Protein AF-A0A9Q1F8Z2-F1 (afdb_monomer_lite)

pLDDT: mean 70.7, std 18.83, range [34.91, 94.88]

Secondary structure (DSSP, 8-state):
---HHHHHHHHHHHHTT-HHHHHHHHHHH-----PPP--GGGTTTTHHHHHHHHHTHHHHHHHHHHHHTTSS-----HHHHHHHHHHT-TTHHHHHHHHHHHHHHHHHHHHHTSSSSSGGGGHHHHHHHHHHHHGGGGGG-TTS-SSHHHHHHHHHHHHHHS-GGGSHHHHHHHHHGGGSHHHHT--TTTS-HHHHHHHHHHTT-HHHHHHHHHHHHHHH--TTGGG---TTHHHHHHHHHHHHHHHHHHHHHHHHHHHHHHHHHHHHHHHHHHHHHHHHHHHHHHTTHHHHHHHHHHHHHHT--THHHHHHHHHHHHHHHHHHHHHHHHHHHHHHHHHHHHHHH-

Structure (mmCIF, N/CA/C/O backbone):
data_AF-A0A9Q1F8Z2-F1
#
_entry.id   AF-A0A9Q1F8Z2-F1
#
loop_
_atom_site.group_PDB
_atom_site.id
_atom_site.type_symbol
_atom_site.label_atom_id
_atom_site.label_alt_id
_atom_site.label_comp_id
_atom_site.label_asym_id
_atom_site.label_entity_id
_atom_site.label_seq_id
_atom_site.pdbx_PDB_ins_code
_atom_site.Cartn_x
_atom_site.Cartn_y
_atom_site.Cartn_z
_atom_site.occupancy
_atom_site.B_iso_or_equiv
_atom_site.auth_seq_id
_atom_site.auth_comp_id
_atom_site.auth_asym_id
_atom_site.auth_atom_id
_atom_site.pdbx_PDB_model_num
ATOM 1 N N . MET A 1 1 ? 4.835 11.109 -25.731 1.00 48.53 1 MET A N 1
ATOM 2 C CA . MET A 1 1 ? 4.927 10.489 -24.383 1.00 48.53 1 MET A CA 1
ATOM 3 C C . MET A 1 1 ? 6.019 9.417 -24.404 1.00 48.53 1 MET A C 1
ATOM 5 O O . MET A 1 1 ? 5.990 8.588 -25.299 1.00 48.53 1 MET A O 1
ATOM 9 N N . TRP A 1 2 ? 7.001 9.442 -23.494 1.00 58.62 2 TRP A N 1
ATOM 10 C CA . TRP A 1 2 ? 8.242 8.636 -23.572 1.00 58.62 2 TRP A CA 1
ATOM 11 C C . TRP A 1 2 ? 8.115 7.114 -23.365 1.00 58.62 2 TRP A C 1
ATOM 13 O O . TRP A 1 2 ? 9.130 6.427 -23.395 1.00 58.62 2 TRP A O 1
ATOM 23 N N . LEU A 1 3 ? 6.908 6.576 -23.149 1.00 72.38 3 LEU A N 1
ATOM 24 C CA . LEU A 1 3 ? 6.629 5.138 -22.950 1.00 72.38 3 LEU A CA 1
ATOM 25 C C . LEU A 1 3 ? 7.504 4.440 -21.880 1.00 72.38 3 LEU A C 1
ATOM 27 O O . LEU A 1 3 ? 7.618 3.212 -21.864 1.00 72.38 3 LEU A O 1
ATOM 31 N N . LEU A 1 4 ? 8.115 5.206 -20.965 1.00 76.19 4 LEU A N 1
ATOM 32 C CA . LEU A 1 4 ? 8.963 4.680 -19.888 1.00 76.19 4 LEU A CA 1
ATOM 33 C C . LEU A 1 4 ? 8.182 3.766 -18.942 1.00 76.19 4 LEU A C 1
ATOM 35 O O . LEU A 1 4 ? 8.732 2.805 -18.413 1.00 76.19 4 LEU A O 1
ATOM 39 N N . ASP A 1 5 ? 6.890 4.032 -18.765 1.00 78.94 5 ASP A N 1
ATOM 40 C CA . ASP A 1 5 ? 5.974 3.195 -18.001 1.00 78.94 5 ASP A CA 1
ATOM 41 C C . ASP A 1 5 ? 5.862 1.787 -18.606 1.00 78.94 5 ASP A C 1
ATOM 43 O O . ASP A 1 5 ? 5.934 0.792 -17.880 1.00 78.94 5 ASP A O 1
ATOM 47 N N . LYS A 1 6 ? 5.750 1.690 -19.938 1.00 85.81 6 LYS A N 1
ATOM 48 C CA . LYS A 1 6 ? 5.715 0.412 -20.657 1.00 85.81 6 LYS A CA 1
ATOM 49 C C . LYS A 1 6 ? 7.048 -0.312 -20.533 1.00 85.81 6 LYS A C 1
ATOM 51 O O . LYS A 1 6 ? 7.055 -1.505 -20.243 1.00 85.81 6 LYS A O 1
ATOM 56 N N . LEU A 1 7 ? 8.164 0.407 -20.674 1.00 88.94 7 LEU A N 1
ATOM 57 C CA . LEU A 1 7 ? 9.502 -0.163 -20.520 1.00 88.94 7 LEU A CA 1
ATOM 58 C C . LEU A 1 7 ? 9.725 -0.734 -19.113 1.00 88.94 7 LEU A C 1
ATOM 60 O O . LEU A 1 7 ? 10.138 -1.883 -18.975 1.00 88.94 7 LEU A O 1
ATOM 64 N N . LEU A 1 8 ? 9.448 0.037 -18.060 1.00 89.00 8 LEU A N 1
ATOM 65 C CA . LEU A 1 8 ? 9.683 -0.394 -16.678 1.00 89.00 8 LEU A CA 1
ATOM 66 C C . LEU A 1 8 ? 8.793 -1.587 -16.299 1.00 89.00 8 LEU A C 1
ATOM 68 O O . LEU A 1 8 ? 9.278 -2.546 -15.695 1.00 89.00 8 LEU A O 1
ATOM 72 N N . LYS A 1 9 ? 7.528 -1.593 -16.742 1.00 90.50 9 LYS A N 1
ATOM 73 C CA . LYS A 1 9 ? 6.640 -2.760 -16.607 1.00 90.50 9 LYS A CA 1
ATOM 74 C C . LYS A 1 9 ? 7.165 -3.972 -17.377 1.00 90.50 9 LYS A C 1
ATOM 76 O O . LYS A 1 9 ? 7.158 -5.077 -16.835 1.00 90.50 9 LYS A O 1
ATOM 81 N N . ALA A 1 10 ? 7.635 -3.786 -18.611 1.00 92.50 10 ALA A N 1
ATOM 82 C CA . ALA A 1 10 ? 8.156 -4.863 -19.448 1.00 92.50 10 ALA A CA 1
ATOM 83 C C . ALA A 1 10 ? 9.404 -5.514 -18.833 1.00 92.50 10 ALA A C 1
ATOM 85 O O . ALA A 1 10 ? 9.472 -6.741 -18.768 1.00 92.50 10 ALA A O 1
ATOM 86 N N . LYS A 1 11 ? 10.335 -4.710 -18.298 1.00 92.25 11 LYS A N 1
ATOM 87 C CA . LYS A 1 11 ? 11.549 -5.190 -17.612 1.00 92.25 11 LYS A CA 1
ATOM 88 C C . LYS A 1 11 ? 11.220 -6.120 -16.445 1.00 92.25 11 LYS A C 1
ATOM 90 O O . LYS A 1 11 ? 11.823 -7.180 -16.329 1.00 92.25 11 LYS A O 1
ATOM 95 N N . HIS A 1 12 ? 10.245 -5.759 -15.613 1.00 94.31 12 HIS A N 1
ATOM 96 C CA . HIS A 1 12 ? 9.777 -6.630 -14.532 1.00 94.31 12 HIS A CA 1
ATOM 97 C C . HIS A 1 12 ? 9.067 -7.879 -15.067 1.00 94.31 12 HIS A C 1
ATOM 99 O O . HIS A 1 12 ? 9.406 -9.001 -14.699 1.00 94.31 12 HIS A O 1
ATOM 105 N N . THR A 1 13 ? 8.108 -7.689 -15.976 1.00 94.06 13 THR A N 1
ATOM 106 C CA . THR A 1 13 ? 7.250 -8.762 -16.508 1.00 94.06 13 THR A CA 1
ATOM 107 C C . THR A 1 13 ? 8.048 -9.845 -17.229 1.00 94.06 13 THR A C 1
ATOM 109 O O . THR A 1 13 ? 7.681 -11.014 -17.172 1.00 94.06 13 THR A O 1
ATOM 112 N N . LEU A 1 14 ? 9.164 -9.491 -17.875 1.00 93.31 14 LEU A N 1
ATOM 113 C CA . LEU A 1 14 ? 10.038 -10.458 -18.536 1.00 93.31 14 LEU A CA 1
ATOM 114 C C . LEU A 1 14 ? 10.539 -11.546 -17.569 1.00 93.31 14 LEU A C 1
ATOM 116 O O . LEU A 1 14 ? 10.567 -12.717 -17.940 1.00 93.31 14 LEU A O 1
ATOM 120 N N . PHE A 1 15 ? 10.858 -11.192 -16.324 1.00 92.94 15 PHE A N 1
ATOM 121 C CA . PHE A 1 15 ? 11.407 -12.124 -15.331 1.00 92.94 15 PHE A CA 1
ATOM 122 C C . PHE A 1 15 ? 10.415 -12.494 -14.221 1.00 92.94 15 PHE A C 1
ATOM 124 O O . PHE A 1 15 ? 10.704 -13.349 -13.385 1.00 92.94 15 PHE A O 1
ATOM 131 N N . HIS A 1 16 ? 9.253 -11.850 -14.153 1.00 91.06 16 HIS A N 1
ATOM 132 C CA . HIS A 1 16 ? 8.258 -12.113 -13.119 1.00 91.06 16 HIS A CA 1
ATOM 133 C C . HIS A 1 16 ? 7.597 -13.483 -13.318 1.00 91.06 16 HIS A C 1
ATOM 135 O O . HIS A 1 16 ? 7.087 -13.767 -14.397 1.00 91.06 16 HIS A O 1
ATOM 141 N N . ASN A 1 17 ? 7.598 -14.318 -12.275 1.00 88.56 17 ASN A N 1
ATOM 142 C CA . ASN A 1 17 ? 7.032 -15.675 -12.277 1.00 88.56 17 ASN A CA 1
ATOM 143 C C . ASN A 1 17 ? 7.551 -16.608 -13.387 1.00 88.56 17 ASN A C 1
ATOM 145 O O . ASN A 1 17 ? 6.859 -17.551 -13.760 1.00 88.56 17 ASN A O 1
ATOM 149 N N . VAL A 1 18 ? 8.768 -16.385 -13.903 1.00 89.94 18 VAL A N 1
ATOM 150 C CA . VAL A 1 18 ? 9.388 -17.279 -14.897 1.00 89.94 18 VAL A CA 1
ATOM 151 C C . VAL A 1 18 ? 10.774 -17.732 -14.427 1.00 89.94 18 VAL A C 1
ATOM 153 O O . VAL A 1 18 ? 11.765 -17.066 -14.736 1.00 89.94 18 VAL A O 1
ATOM 156 N N . PRO A 1 19 ? 10.856 -18.850 -13.673 1.00 90.94 19 PRO A N 1
ATOM 157 C CA . PRO A 1 19 ? 12.106 -19.353 -13.098 1.00 90.94 19 PRO A CA 1
ATOM 158 C C . PRO A 1 19 ? 13.187 -19.644 -14.141 1.00 90.94 19 PRO A C 1
ATOM 160 O O . PRO A 1 19 ? 14.301 -19.159 -13.985 1.00 90.94 19 PRO A O 1
ATOM 163 N N . ALA A 1 20 ? 12.838 -20.312 -15.246 1.00 90.00 20 ALA A N 1
ATOM 164 C CA . ALA A 1 20 ? 13.789 -20.657 -16.309 1.00 90.00 20 ALA A CA 1
ATOM 165 C C . ALA A 1 20 ? 14.522 -19.421 -16.866 1.00 90.00 20 ALA A C 1
ATOM 167 O O . ALA A 1 20 ? 15.744 -19.382 -16.927 1.00 90.00 20 ALA A O 1
ATOM 168 N N . ARG A 1 21 ? 13.793 -18.331 -17.152 1.00 91.62 21 ARG A N 1
ATOM 169 C CA . ARG A 1 21 ? 14.414 -17.085 -17.640 1.00 91.62 21 ARG A CA 1
ATOM 170 C C . ARG A 1 21 ? 15.279 -16.392 -16.591 1.00 91.62 21 ARG A C 1
ATOM 172 O O . ARG A 1 21 ? 16.211 -15.679 -16.952 1.00 91.62 21 ARG A O 1
ATOM 179 N N . ARG A 1 22 ? 14.959 -16.544 -15.302 1.00 92.38 22 ARG A N 1
ATOM 180 C CA . ARG A 1 22 ? 15.793 -16.007 -14.216 1.00 92.38 22 ARG A CA 1
ATOM 181 C C . ARG A 1 22 ? 17.091 -16.788 -14.074 1.00 92.38 22 ARG A C 1
ATOM 183 O O . ARG A 1 22 ? 18.123 -16.173 -13.813 1.00 92.38 22 ARG A O 1
ATOM 190 N N . GLU A 1 23 ? 17.028 -18.102 -14.248 1.00 92.38 23 GLU A N 1
ATOM 191 C CA . GLU A 1 23 ? 18.194 -18.979 -14.268 1.00 92.38 23 GLU A CA 1
ATOM 192 C C . GLU A 1 23 ? 19.102 -18.639 -15.454 1.00 92.38 23 GLU A C 1
ATOM 194 O O . GLU A 1 23 ? 20.259 -18.290 -15.232 1.00 92.38 23 GLU A O 1
ATOM 199 N N . ASP A 1 24 ? 18.552 -18.571 -16.672 1.00 93.19 24 ASP A N 1
ATOM 200 C CA . ASP A 1 24 ? 19.285 -18.167 -17.882 1.00 93.19 24 ASP A CA 1
ATOM 201 C C . ASP A 1 24 ? 19.955 -16.794 -17.718 1.00 93.19 24 ASP A C 1
ATOM 203 O O . ASP A 1 24 ? 21.136 -16.606 -18.019 1.00 93.19 24 ASP A O 1
ATOM 207 N N . TYR A 1 25 ? 19.201 -15.815 -17.208 1.00 93.62 25 TYR A N 1
ATOM 208 C CA . TYR A 1 25 ? 19.715 -14.479 -16.929 1.00 93.62 25 TYR A CA 1
ATOM 209 C C . TYR A 1 25 ? 20.869 -14.513 -15.925 1.00 93.62 25 TYR A C 1
ATOM 211 O O . TYR A 1 25 ? 21.891 -13.864 -16.151 1.00 93.62 25 TYR A O 1
ATOM 219 N N . SER A 1 26 ? 20.738 -15.275 -14.839 1.00 93.69 26 SER A N 1
ATOM 220 C CA . SER A 1 26 ? 21.773 -15.365 -13.803 1.00 93.69 26 SER A CA 1
ATOM 221 C C . SER A 1 26 ? 23.017 -16.091 -14.319 1.00 93.69 26 SER A C 1
ATOM 223 O O . SER A 1 26 ? 24.131 -15.660 -14.031 1.00 93.69 26 SER A O 1
ATOM 225 N N . ALA A 1 27 ? 22.846 -17.134 -15.134 1.00 93.12 27 ALA A N 1
ATOM 226 C CA . ALA A 1 27 ? 23.942 -17.879 -15.745 1.00 93.12 27 ALA A CA 1
ATOM 227 C C . ALA A 1 27 ? 24.760 -17.005 -16.710 1.00 93.12 27 ALA A C 1
ATOM 229 O O . ALA A 1 27 ? 25.991 -17.002 -16.661 1.00 93.12 27 ALA A O 1
ATOM 230 N N . VAL A 1 28 ? 24.087 -16.215 -17.553 1.00 93.31 28 VAL A N 1
ATOM 231 C CA . VAL A 1 28 ? 24.751 -15.341 -18.532 1.00 93.31 28 VAL A CA 1
ATOM 232 C C . VAL A 1 28 ? 25.383 -14.120 -17.870 1.00 93.31 28 VAL A C 1
ATOM 234 O O . VAL A 1 28 ? 26.533 -13.781 -18.149 1.00 93.31 28 VAL A O 1
ATOM 237 N N . THR A 1 29 ? 24.632 -13.433 -17.011 1.00 92.38 29 THR A N 1
ATOM 238 C CA . THR A 1 29 ? 25.025 -12.113 -16.493 1.00 92.38 29 THR A CA 1
ATOM 239 C C . THR A 1 29 ? 25.792 -12.179 -15.179 1.00 92.38 29 THR A C 1
ATOM 241 O O . THR A 1 29 ? 26.342 -11.167 -14.747 1.00 92.38 29 THR A O 1
ATOM 244 N N . LYS A 1 30 ? 25.812 -13.352 -14.527 1.00 92.94 30 LYS A N 1
ATOM 245 C CA . LYS A 1 30 ? 26.345 -13.572 -13.171 1.00 92.94 30 LYS A CA 1
ATOM 246 C C . LYS A 1 30 ? 25.689 -12.687 -12.103 1.00 92.94 30 LYS A C 1
ATOM 248 O O . LYS A 1 30 ? 26.226 -12.529 -11.010 1.00 92.94 30 LYS A O 1
ATOM 253 N N . SER A 1 31 ? 24.532 -12.102 -12.413 1.00 92.88 31 SER A N 1
ATOM 254 C CA . SER A 1 31 ? 23.791 -11.205 -11.534 1.00 92.88 31 SER A CA 1
ATOM 255 C C . SER A 1 31 ? 22.501 -11.865 -11.068 1.00 92.88 31 SER A C 1
ATOM 257 O O . SER A 1 31 ? 21.725 -12.373 -11.871 1.00 92.88 31 SER A O 1
ATOM 259 N N . THR A 1 32 ? 22.236 -11.792 -9.767 1.00 91.62 32 THR A N 1
ATOM 260 C CA . THR A 1 32 ? 20.967 -12.212 -9.148 1.00 91.62 32 THR A CA 1
ATOM 261 C C . THR A 1 32 ? 20.016 -11.033 -8.928 1.00 91.62 32 THR A C 1
ATOM 263 O O . THR A 1 32 ? 18.999 -11.144 -8.241 1.00 91.62 32 THR A O 1
ATOM 266 N N . VAL A 1 33 ? 20.343 -9.872 -9.503 1.00 93.19 33 VAL A N 1
ATOM 267 C CA . VAL A 1 33 ? 19.587 -8.632 -9.345 1.00 93.19 33 VAL A CA 1
ATOM 268 C C . VAL A 1 33 ? 18.615 -8.458 -10.509 1.00 93.19 33 VAL A C 1
ATOM 270 O O . VAL A 1 33 ? 19.022 -8.397 -11.670 1.00 93.19 33 VAL A O 1
ATOM 273 N N . PHE A 1 34 ? 17.328 -8.302 -10.185 1.00 93.56 34 PHE A N 1
ATOM 274 C CA . PHE A 1 34 ? 16.238 -8.202 -11.160 1.00 93.56 34 PHE A CA 1
ATOM 275 C C . PHE A 1 34 ? 15.514 -6.843 -11.110 1.00 93.56 34 PHE A C 1
ATOM 277 O O . PHE A 1 34 ? 15.562 -6.152 -10.087 1.00 93.56 34 PHE A O 1
ATOM 284 N N . PRO A 1 35 ? 14.816 -6.443 -12.193 1.00 94.31 35 PRO A N 1
ATOM 285 C CA . PRO A 1 35 ? 13.974 -5.246 -12.204 1.00 94.31 35 PRO A CA 1
ATOM 286 C C . PRO A 1 35 ? 12.814 -5.325 -11.198 1.00 94.31 35 PRO A C 1
ATOM 288 O O . PRO A 1 35 ? 12.254 -6.398 -10.975 1.00 94.31 35 PRO A O 1
ATOM 291 N N . LEU A 1 36 ? 12.422 -4.180 -10.630 1.00 93.06 36 LEU A N 1
ATOM 292 C CA . LEU A 1 36 ? 11.281 -4.065 -9.710 1.00 93.06 36 LEU A CA 1
ATOM 293 C C . LEU A 1 36 ? 9.976 -3.754 -10.452 1.00 93.06 36 LEU A C 1
ATOM 295 O O . LEU A 1 36 ? 9.993 -3.228 -11.565 1.00 93.06 36 LEU A O 1
ATOM 299 N N . SER A 1 37 ? 8.841 -4.055 -9.816 1.00 90.19 37 SER A N 1
ATOM 300 C CA . SER A 1 37 ? 7.519 -3.742 -10.367 1.00 90.19 37 SER A CA 1
ATOM 301 C C . SER A 1 37 ? 7.290 -2.229 -10.417 1.00 90.19 37 SER A C 1
ATOM 303 O O . SER A 1 37 ? 7.622 -1.523 -9.468 1.00 90.19 37 SER A O 1
ATOM 305 N N . PHE A 1 38 ? 6.682 -1.745 -11.498 1.00 84.25 38 PHE A N 1
ATOM 306 C CA . PHE A 1 38 ? 6.377 -0.331 -11.696 1.00 84.25 38 PHE A CA 1
ATOM 307 C C . PHE A 1 38 ? 4.878 -0.053 -11.543 1.00 84.25 38 PHE A C 1
ATOM 309 O O . PHE A 1 38 ? 4.052 -0.686 -12.208 1.00 84.25 38 PHE A O 1
ATOM 316 N N . CYS A 1 39 ? 4.522 0.950 -10.737 1.00 73.25 39 CYS A N 1
ATOM 317 C CA . CYS A 1 39 ? 3.141 1.403 -10.571 1.00 73.25 39 CYS A CA 1
ATOM 318 C C . CYS A 1 39 ? 2.874 2.702 -11.352 1.00 73.25 39 CYS A C 1
ATOM 320 O O . CYS A 1 39 ? 3.403 3.752 -11.005 1.00 73.25 39 CYS A O 1
ATOM 322 N N . GLY A 1 40 ? 2.023 2.656 -12.385 1.00 63.44 40 GLY A N 1
ATOM 323 C CA . GLY A 1 40 ? 1.767 3.816 -13.258 1.00 63.44 40 GLY A CA 1
ATOM 324 C C . GLY A 1 40 ? 1.070 4.992 -12.572 1.00 63.44 40 GLY A C 1
ATOM 325 O O . GLY A 1 40 ? 1.444 6.137 -12.797 1.00 63.44 40 GLY A O 1
ATOM 326 N N . HIS A 1 41 ? 0.117 4.710 -11.685 1.00 57.69 41 HIS A N 1
ATOM 327 C CA . HIS A 1 41 ? -0.590 5.743 -10.923 1.00 57.69 41 HIS A CA 1
ATOM 328 C C . HIS A 1 41 ? 0.283 6.367 -9.817 1.00 57.69 41 HIS A C 1
ATOM 330 O O . HIS A 1 41 ? -0.052 7.424 -9.303 1.00 57.69 41 HIS A O 1
ATOM 336 N N . ARG A 1 42 ? 1.427 5.745 -9.481 1.00 61.59 42 ARG A N 1
ATOM 337 C CA . ARG A 1 42 ? 2.365 6.168 -8.421 1.00 61.59 42 ARG A CA 1
ATOM 338 C C . ARG A 1 42 ? 3.778 6.318 -8.964 1.00 61.59 42 ARG A C 1
ATOM 340 O O . ARG A 1 42 ? 4.753 5.813 -8.416 1.00 61.59 42 ARG A O 1
ATOM 347 N N . TRP A 1 43 ? 3.884 6.953 -10.125 1.00 61.88 43 TRP A N 1
ATOM 348 C CA . TRP A 1 43 ? 5.146 7.015 -10.848 1.00 61.88 43 TRP A CA 1
ATOM 349 C C . TRP A 1 43 ? 6.210 7.841 -10.106 1.00 61.88 43 TRP A C 1
ATOM 351 O O . TRP A 1 43 ? 7.386 7.530 -10.218 1.00 61.88 43 TRP A O 1
ATOM 361 N N . ILE A 1 44 ? 5.847 8.831 -9.291 1.00 62.50 44 ILE A N 1
ATOM 362 C CA . ILE A 1 44 ? 6.837 9.632 -8.549 1.00 62.50 44 ILE A CA 1
ATOM 363 C C . ILE A 1 44 ? 7.518 8.800 -7.438 1.00 62.50 44 ILE A C 1
ATOM 365 O O . ILE A 1 44 ? 8.721 8.925 -7.223 1.00 62.50 44 ILE A O 1
ATOM 369 N N . GLU A 1 45 ? 6.794 7.870 -6.809 1.00 69.12 45 GLU A N 1
ATOM 370 C CA . GLU A 1 45 ? 7.305 6.977 -5.749 1.00 69.12 45 GLU A CA 1
ATOM 371 C C . GLU A 1 45 ? 8.212 5.858 -6.270 1.00 69.12 45 GLU A C 1
ATOM 373 O O . GLU A 1 45 ? 8.970 5.244 -5.521 1.00 69.12 45 GLU A O 1
ATOM 378 N N . ASN A 1 46 ? 8.180 5.596 -7.574 1.00 76.25 46 ASN A N 1
ATOM 379 C CA . ASN A 1 46 ? 8.959 4.533 -8.198 1.00 76.25 46 ASN A CA 1
ATOM 380 C C . ASN A 1 46 ? 10.459 4.878 -8.325 1.00 76.25 46 ASN A C 1
ATOM 382 O O . ASN A 1 46 ? 11.149 4.249 -9.127 1.00 76.25 46 ASN A O 1
ATOM 386 N N . LEU A 1 47 ? 11.004 5.818 -7.541 1.00 82.75 47 LEU A N 1
ATOM 387 C CA . LEU A 1 47 ? 12.444 6.101 -7.509 1.00 82.75 47 LEU A CA 1
ATOM 388 C C . LEU A 1 47 ? 13.291 4.814 -7.367 1.00 82.75 47 LEU A C 1
ATOM 390 O O . LEU A 1 47 ? 14.150 4.592 -8.227 1.00 82.75 47 LEU A O 1
ATOM 394 N N . PRO A 1 48 ? 13.012 3.899 -6.410 1.00 88.75 48 PRO A N 1
ATOM 395 C CA . PRO A 1 48 ? 13.771 2.651 -6.293 1.00 88.75 48 PRO A CA 1
ATOM 396 C C . PRO A 1 48 ? 13.661 1.759 -7.538 1.00 88.75 48 PRO A C 1
ATOM 398 O O . PRO A 1 48 ? 14.587 1.017 -7.869 1.00 88.75 48 PRO A O 1
ATOM 401 N N . VAL A 1 49 ? 12.533 1.825 -8.256 1.00 89.56 49 VAL A N 1
ATOM 402 C CA . VAL A 1 49 ? 12.298 1.057 -9.487 1.00 89.56 49 VAL A CA 1
ATOM 403 C C . VAL A 1 49 ? 13.203 1.554 -10.608 1.00 89.56 49 VAL A C 1
ATOM 405 O O . VAL A 1 49 ? 13.779 0.739 -11.328 1.00 89.56 49 VAL A O 1
ATOM 408 N N . VAL A 1 50 ? 13.367 2.871 -10.745 1.00 86.69 50 VAL A N 1
ATOM 409 C CA . VAL A 1 50 ? 14.236 3.477 -11.766 1.00 86.69 50 VAL A CA 1
ATOM 410 C C . VAL A 1 50 ? 15.702 3.263 -11.443 1.00 86.69 50 VAL A C 1
ATOM 412 O O . VAL A 1 50 ? 16.464 2.877 -12.327 1.00 86.69 50 VAL A O 1
ATOM 415 N N . GLU A 1 51 ? 16.088 3.445 -10.180 1.00 91.75 51 GLU A N 1
ATOM 416 C CA . GLU A 1 51 ? 17.448 3.169 -9.711 1.00 91.75 51 GLU A CA 1
ATOM 417 C C . GLU A 1 51 ? 17.824 1.713 -9.985 1.00 91.75 51 GLU A C 1
ATOM 419 O O . GLU A 1 51 ? 18.864 1.438 -10.588 1.00 91.75 51 GLU A O 1
ATOM 424 N N . ARG A 1 52 ? 16.925 0.772 -9.659 1.00 94.56 52 ARG A N 1
ATOM 425 C CA . ARG A 1 52 ? 17.111 -0.638 -10.009 1.00 94.56 52 ARG A CA 1
ATOM 426 C C . ARG A 1 52 ? 17.179 -0.842 -11.517 1.00 94.56 52 ARG A C 1
ATOM 428 O O . ARG A 1 52 ? 18.015 -1.605 -11.988 1.00 94.56 52 ARG A O 1
ATOM 435 N N . ALA A 1 53 ? 16.302 -0.198 -12.281 1.00 92.50 53 ALA A N 1
ATOM 436 C CA . ALA A 1 53 ? 16.259 -0.351 -13.729 1.00 92.50 53 ALA A CA 1
ATOM 437 C C . ALA A 1 53 ? 17.552 0.127 -14.406 1.00 92.50 53 ALA A C 1
ATOM 439 O O . ALA A 1 53 ? 17.945 -0.481 -15.404 1.00 92.50 53 ALA A O 1
ATOM 440 N N . LEU A 1 54 ? 18.189 1.175 -13.880 1.00 91.06 54 LEU A N 1
ATOM 441 C CA . LEU A 1 54 ? 19.492 1.668 -14.325 1.00 91.06 54 LEU A CA 1
ATOM 442 C C . LEU A 1 54 ? 20.625 0.731 -13.888 1.00 91.06 54 LEU A C 1
ATOM 444 O O . LEU A 1 54 ? 21.450 0.368 -14.718 1.00 91.06 54 LEU A O 1
ATOM 448 N N . ALA A 1 55 ? 20.618 0.259 -12.638 1.00 93.69 55 ALA A N 1
ATOM 449 C CA . ALA A 1 55 ? 21.618 -0.690 -12.138 1.00 93.69 55 ALA A CA 1
ATOM 450 C C . ALA A 1 55 ? 21.609 -2.028 -12.903 1.00 93.69 55 ALA A C 1
ATOM 452 O O . ALA A 1 55 ? 22.656 -2.596 -13.190 1.00 93.69 55 ALA A O 1
ATOM 453 N N . VAL A 1 56 ? 20.422 -2.516 -13.271 1.00 94.12 56 VAL A N 1
ATOM 454 C CA . VAL A 1 56 ? 20.229 -3.761 -14.036 1.00 94.12 56 VAL A CA 1
ATOM 455 C C . VAL A 1 56 ? 20.476 -3.569 -15.540 1.00 94.12 56 VAL A C 1
ATOM 457 O O . VAL A 1 56 ? 20.549 -4.545 -16.282 1.00 94.12 56 VAL A O 1
ATOM 460 N N . TRP A 1 57 ? 20.609 -2.329 -16.025 1.00 93.44 57 TRP A N 1
ATOM 461 C CA . TRP A 1 57 ? 20.701 -2.038 -17.459 1.00 93.44 57 TRP A CA 1
ATOM 462 C C . TRP A 1 57 ? 21.820 -2.807 -18.189 1.00 93.44 57 TRP A C 1
ATOM 464 O O . TRP A 1 57 ? 21.513 -3.414 -19.216 1.00 93.44 57 TRP A O 1
ATOM 474 N N . PRO A 1 58 ? 23.069 -2.873 -17.681 1.00 93.81 58 PRO A N 1
ATOM 475 C CA . PRO A 1 58 ? 24.154 -3.581 -18.368 1.00 93.81 58 PRO A CA 1
ATOM 476 C C . PRO A 1 58 ? 23.912 -5.093 -18.460 1.00 93.81 58 PRO A C 1
ATOM 478 O O . PRO A 1 58 ? 24.065 -5.688 -19.524 1.00 93.81 58 PRO A O 1
ATOM 481 N N . SER A 1 59 ? 23.461 -5.713 -17.366 1.00 94.88 59 SER A N 1
ATOM 482 C CA . SER A 1 59 ? 23.116 -7.139 -17.337 1.00 94.88 59 SER A CA 1
ATOM 483 C C . SER A 1 59 ? 21.950 -7.453 -18.279 1.00 94.88 59 SER A C 1
ATOM 485 O O . SER A 1 59 ? 21.958 -8.465 -18.977 1.00 94.88 59 SER A O 1
ATOM 487 N N . LEU A 1 60 ? 20.960 -6.559 -18.365 1.00 93.12 60 LEU A N 1
ATOM 488 C CA . LEU A 1 60 ? 19.849 -6.716 -19.297 1.00 93.12 60 LEU A CA 1
ATOM 489 C C . LEU A 1 60 ? 20.308 -6.655 -20.759 1.00 93.12 60 LEU A C 1
ATOM 491 O O . LEU A 1 60 ? 19.859 -7.479 -21.551 1.00 93.12 60 LEU A O 1
ATOM 495 N N . LEU A 1 61 ? 21.207 -5.729 -21.113 1.00 93.19 61 LEU A N 1
ATOM 496 C CA . LEU A 1 61 ? 21.800 -5.668 -22.454 1.00 93.19 61 LEU A CA 1
ATOM 497 C C . LEU A 1 61 ? 22.492 -6.986 -22.812 1.00 93.19 61 LEU A C 1
ATOM 499 O O . LEU A 1 61 ? 22.206 -7.564 -23.857 1.00 93.19 61 LEU A O 1
ATOM 503 N N . GLN A 1 62 ? 23.320 -7.504 -21.902 1.00 93.56 62 GLN A N 1
ATOM 504 C CA . GLN A 1 62 ? 24.027 -8.766 -22.098 1.00 93.56 62 GLN A CA 1
ATOM 505 C C . GLN A 1 62 ? 23.060 -9.939 -22.325 1.00 93.56 62 GLN A C 1
ATOM 507 O O . GLN A 1 62 ? 23.251 -10.730 -23.249 1.00 93.56 62 GLN A O 1
ATOM 512 N N . TYR A 1 63 ? 21.989 -10.032 -21.530 1.00 93.94 63 TYR A N 1
ATOM 513 C CA . TYR A 1 63 ? 20.947 -11.041 -21.729 1.00 93.94 63 TYR A CA 1
ATOM 514 C C . TYR A 1 63 ? 20.286 -10.906 -23.109 1.00 93.94 63 TYR A C 1
ATOM 516 O O . TYR A 1 63 ? 20.180 -11.883 -23.853 1.00 93.94 63 TYR A O 1
ATOM 524 N N . MET A 1 64 ? 19.900 -9.691 -23.503 1.00 92.19 64 MET A N 1
ATOM 525 C CA . MET A 1 64 ? 19.271 -9.456 -24.805 1.00 92.19 64 MET A CA 1
ATOM 526 C C . MET A 1 64 ? 20.194 -9.780 -25.981 1.00 92.19 64 MET A C 1
ATOM 528 O O . MET A 1 64 ? 19.736 -10.344 -26.975 1.00 92.19 64 MET A O 1
ATOM 532 N N . ASP A 1 65 ? 21.492 -9.512 -25.854 1.00 92.94 65 ASP A N 1
ATOM 533 C CA . ASP A 1 65 ? 22.486 -9.889 -26.855 1.00 92.94 65 ASP A CA 1
ATOM 534 C C . ASP A 1 65 ? 22.664 -11.407 -26.959 1.00 92.94 65 ASP A C 1
ATOM 536 O O . ASP A 1 65 ? 22.759 -11.936 -28.069 1.00 92.94 65 ASP A O 1
ATOM 540 N N . THR A 1 66 ? 22.638 -12.147 -25.847 1.00 92.25 66 THR A N 1
ATOM 541 C CA . THR A 1 66 ? 22.687 -13.622 -25.901 1.00 92.25 66 THR A CA 1
ATOM 542 C C . THR A 1 66 ? 21.464 -14.244 -26.570 1.00 92.25 66 THR A C 1
ATOM 544 O O . THR A 1 66 ? 21.604 -15.204 -27.329 1.00 92.25 66 THR A O 1
ATOM 547 N N . VAL A 1 67 ? 20.280 -13.657 -26.379 1.00 91.12 67 VAL A N 1
ATOM 548 C CA . VAL A 1 67 ? 19.062 -14.072 -27.090 1.00 91.12 67 VAL A CA 1
ATOM 549 C C . VAL A 1 67 ? 19.160 -13.716 -28.579 1.00 91.12 67 VAL A C 1
ATOM 551 O O . VAL A 1 67 ? 18.867 -14.543 -29.441 1.00 91.12 67 VAL A O 1
ATOM 554 N N . ARG A 1 68 ? 19.646 -12.512 -28.914 1.00 88.75 68 ARG A N 1
ATOM 555 C CA . ARG A 1 68 ? 19.827 -12.060 -30.307 1.00 88.75 68 ARG A CA 1
ATOM 556 C C . ARG A 1 68 ? 20.855 -12.895 -31.073 1.00 88.75 68 ARG A C 1
ATOM 558 O O . ARG A 1 68 ? 20.651 -13.187 -32.248 1.00 88.75 68 ARG A O 1
ATOM 565 N N . THR A 1 69 ? 21.930 -13.311 -30.407 1.00 91.69 69 THR A N 1
ATOM 566 C CA . THR A 1 69 ? 22.962 -14.207 -30.962 1.00 91.69 69 THR A CA 1
ATOM 567 C C . THR A 1 69 ? 22.558 -15.686 -30.958 1.00 91.69 69 THR A C 1
ATOM 569 O O . THR A 1 69 ? 23.383 -16.537 -31.280 1.00 91.69 69 THR A O 1
ATOM 572 N N . LYS A 1 70 ? 21.292 -16.001 -30.635 1.00 87.69 70 LYS A N 1
ATOM 573 C CA . LYS A 1 70 ? 20.716 -17.357 -30.597 1.00 87.69 70 LYS A CA 1
ATOM 574 C C . LYS A 1 70 ? 21.413 -18.325 -29.628 1.00 87.69 70 LYS A C 1
ATOM 576 O O . LYS A 1 70 ? 21.255 -19.533 -29.761 1.00 87.69 70 LYS A O 1
ATOM 581 N N . LYS A 1 71 ? 22.157 -17.812 -28.638 1.00 86.75 71 LYS A N 1
ATOM 582 C CA . LYS A 1 71 ? 22.731 -18.626 -27.549 1.00 86.75 71 LYS A CA 1
ATOM 583 C C . LYS A 1 71 ? 21.677 -19.034 -26.519 1.00 86.75 71 LYS A C 1
ATOM 585 O O . LYS A 1 71 ? 21.845 -20.045 -25.851 1.00 86.75 71 LYS A O 1
ATOM 590 N N . LEU A 1 72 ? 20.607 -18.247 -26.404 1.00 89.12 72 LEU A N 1
ATOM 591 C CA . LEU A 1 72 ? 19.429 -18.535 -25.591 1.00 89.12 72 LEU A CA 1
ATOM 592 C C . LEU A 1 72 ? 18.161 -18.546 -26.459 1.00 89.12 72 LEU A C 1
ATOM 594 O O . LEU A 1 72 ? 18.118 -17.844 -27.477 1.00 89.12 72 LEU A O 1
ATOM 598 N N . PRO A 1 73 ? 17.119 -19.300 -26.061 1.00 87.06 73 PRO A N 1
ATOM 599 C CA . PRO A 1 73 ? 15.840 -19.297 -26.759 1.00 87.06 73 PRO A CA 1
ATOM 600 C C . PRO A 1 73 ? 15.173 -17.918 -26.679 1.00 87.06 73 PRO A C 1
ATOM 602 O O . PRO A 1 73 ? 15.220 -17.240 -25.650 1.00 87.06 73 PRO A O 1
ATOM 605 N N . ASN A 1 74 ? 14.523 -17.498 -27.768 1.00 88.44 74 ASN A N 1
ATOM 606 C CA . ASN A 1 74 ? 13.765 -16.250 -27.782 1.00 88.44 74 ASN A CA 1
ATOM 607 C C . ASN A 1 74 ? 12.488 -16.402 -26.933 1.00 88.44 74 ASN A C 1
ATOM 609 O O . ASN A 1 74 ? 11.686 -17.290 -27.225 1.00 88.44 74 ASN A O 1
ATOM 613 N N . PRO A 1 75 ? 12.257 -15.536 -25.926 1.00 87.00 75 PRO A N 1
ATOM 614 C CA . PRO A 1 75 ? 11.046 -15.577 -25.114 1.00 87.00 75 PRO A CA 1
ATOM 615 C C . PRO A 1 75 ? 9.737 -15.400 -25.897 1.00 87.00 75 PRO A C 1
ATOM 617 O O . PRO A 1 75 ? 8.698 -15.827 -25.402 1.00 87.00 75 PRO A O 1
ATOM 620 N N . GLY A 1 76 ? 9.758 -14.736 -27.062 1.00 85.94 76 GLY A N 1
ATOM 621 C CA . GLY A 1 76 ? 8.566 -14.498 -27.887 1.00 85.94 76 GLY A CA 1
ATOM 622 C C . GLY A 1 76 ? 7.464 -13.691 -27.187 1.00 85.94 76 GLY A C 1
ATOM 623 O O . GLY A 1 76 ? 6.290 -13.827 -27.520 1.00 85.94 76 GLY A O 1
ATOM 624 N N . THR A 1 77 ? 7.814 -12.893 -26.171 1.00 90.69 77 THR A N 1
ATOM 625 C CA . THR A 1 77 ? 6.852 -12.127 -25.371 1.00 90.69 77 THR A CA 1
ATOM 626 C C . THR A 1 77 ? 6.815 -10.656 -25.774 1.00 90.69 77 THR A C 1
ATOM 628 O O . THR A 1 77 ? 7.850 -10.037 -26.009 1.00 90.69 77 THR A O 1
ATOM 631 N N . ALA A 1 78 ? 5.636 -10.032 -25.677 1.00 91.00 78 ALA A N 1
ATOM 632 C CA . ALA A 1 78 ? 5.480 -8.589 -25.895 1.00 91.00 78 ALA A CA 1
ATOM 633 C C . ALA A 1 78 ? 6.383 -7.730 -24.979 1.00 91.00 78 ALA A C 1
ATOM 635 O O . ALA A 1 78 ? 6.786 -6.621 -25.336 1.00 91.00 78 ALA A O 1
ATOM 636 N N . SER A 1 79 ? 6.729 -8.237 -23.786 1.00 91.75 79 SER A N 1
ATOM 637 C CA . SER A 1 79 ? 7.695 -7.597 -22.887 1.00 91.75 79 SER A CA 1
ATOM 638 C C . SER A 1 79 ? 9.111 -7.587 -23.465 1.00 91.75 79 SER A C 1
ATOM 640 O O . SER A 1 79 ? 9.795 -6.574 -23.348 1.00 91.75 79 SER A O 1
ATOM 642 N N . PHE A 1 80 ? 9.537 -8.670 -24.117 1.00 92.75 80 PHE A N 1
ATOM 643 C CA . PHE A 1 80 ? 10.832 -8.743 -24.785 1.00 92.75 80 PHE A CA 1
ATOM 644 C C . PHE A 1 80 ? 10.893 -7.756 -25.956 1.00 92.75 80 PHE A C 1
ATOM 646 O O . PHE A 1 80 ? 11.830 -6.962 -26.032 1.00 92.75 80 PHE A O 1
ATOM 653 N N . ASP A 1 81 ? 9.847 -7.713 -26.785 1.00 93.12 81 ASP A N 1
ATOM 654 C CA . ASP A 1 81 ? 9.762 -6.793 -27.928 1.00 93.12 81 ASP A CA 1
ATOM 655 C C . ASP A 1 81 ? 9.766 -5.323 -27.491 1.00 93.12 81 ASP A C 1
ATOM 657 O O . ASP A 1 81 ? 10.435 -4.485 -28.096 1.00 93.12 81 ASP A O 1
ATOM 661 N N . THR A 1 82 ? 9.074 -5.008 -26.391 1.00 93.44 82 THR A N 1
ATOM 662 C CA . THR A 1 82 ? 9.051 -3.655 -25.813 1.00 93.44 82 THR A CA 1
ATOM 663 C C . THR A 1 82 ? 10.443 -3.213 -25.366 1.00 93.44 82 THR A C 1
ATOM 665 O O . THR A 1 82 ? 10.837 -2.070 -25.606 1.00 93.44 82 THR A O 1
ATOM 668 N N . ILE A 1 83 ? 11.209 -4.106 -24.730 1.00 93.12 83 ILE A N 1
ATOM 669 C CA . ILE A 1 83 ? 12.579 -3.792 -24.312 1.00 93.12 83 ILE A CA 1
ATOM 670 C C . ILE A 1 83 ? 13.479 -3.677 -25.549 1.00 93.12 83 ILE A C 1
ATOM 672 O O . ILE A 1 83 ? 14.237 -2.718 -25.648 1.00 93.12 83 ILE A O 1
ATOM 676 N N . ALA A 1 84 ? 13.346 -4.577 -26.529 1.00 91.81 84 ALA A N 1
ATOM 677 C CA . ALA A 1 84 ? 14.124 -4.542 -27.769 1.00 91.81 84 ALA A CA 1
ATOM 678 C C . ALA A 1 84 ? 13.897 -3.245 -28.558 1.00 91.81 84 ALA A C 1
ATOM 680 O O . ALA A 1 84 ? 14.844 -2.670 -29.090 1.00 91.81 84 ALA A O 1
ATOM 681 N N . ALA A 1 85 ? 12.655 -2.756 -28.608 1.00 91.25 85 ALA A N 1
ATOM 682 C CA . ALA A 1 85 ? 12.325 -1.468 -29.203 1.00 91.25 85 ALA A CA 1
ATOM 683 C C . ALA A 1 85 ? 12.953 -0.304 -28.423 1.00 91.25 85 ALA A C 1
ATOM 685 O O . ALA A 1 85 ? 13.523 0.598 -29.031 1.00 91.25 85 ALA A O 1
ATOM 686 N N . ALA A 1 86 ? 12.911 -0.344 -27.088 1.00 88.62 86 ALA A N 1
ATOM 687 C CA . ALA A 1 86 ? 13.514 0.687 -26.247 1.00 88.62 86 ALA A CA 1
ATOM 688 C C . ALA A 1 86 ? 15.049 0.727 -26.339 1.00 88.62 86 ALA A C 1
ATOM 690 O O . ALA A 1 86 ? 15.630 1.797 -26.202 1.00 88.62 86 ALA A O 1
ATOM 691 N N . LEU A 1 87 ? 15.712 -0.403 -26.610 1.00 87.94 87 LEU A N 1
ATOM 692 C CA . LEU A 1 87 ? 17.162 -0.443 -26.840 1.00 87.94 87 LEU A CA 1
ATOM 693 C C . LEU A 1 87 ? 17.598 0.263 -28.130 1.00 87.94 87 LEU A C 1
ATOM 695 O O . LEU A 1 87 ? 18.756 0.653 -28.241 1.00 87.94 87 LEU A O 1
ATOM 699 N N . LYS A 1 88 ? 16.690 0.436 -29.098 1.00 87.50 88 LYS A N 1
ATOM 700 C CA . LYS A 1 88 ? 16.967 1.189 -30.332 1.00 87.50 88 LYS A CA 1
ATOM 701 C C . LYS A 1 88 ? 16.959 2.701 -30.112 1.00 87.50 88 LYS A C 1
ATOM 703 O O . LYS A 1 88 ? 17.414 3.434 -30.982 1.00 87.50 88 LYS A O 1
ATOM 708 N N . ASP A 1 89 ? 16.415 3.169 -28.989 1.00 81.31 89 ASP A N 1
ATOM 709 C CA . ASP A 1 89 ? 16.348 4.587 -28.655 1.00 81.31 89 ASP A CA 1
ATOM 710 C C . ASP A 1 89 ? 17.669 5.040 -28.005 1.00 81.31 89 ASP A C 1
ATOM 712 O O . ASP A 1 89 ? 17.943 4.669 -26.858 1.00 81.31 89 ASP A O 1
ATOM 716 N N . PRO A 1 90 ? 18.483 5.871 -28.685 1.00 79.62 90 PRO A N 1
ATOM 717 C CA . PRO A 1 90 ? 19.782 6.304 -28.169 1.00 79.62 90 PRO A CA 1
ATOM 718 C C . PRO A 1 90 ? 19.662 7.152 -26.895 1.00 79.62 90 PRO A C 1
ATOM 720 O O . PRO A 1 90 ? 20.615 7.258 -26.126 1.00 79.62 90 PRO A O 1
ATOM 723 N N . LEU A 1 91 ? 18.488 7.737 -26.636 1.00 78.69 91 LEU A N 1
ATOM 724 C CA . LEU A 1 91 ? 18.246 8.607 -25.489 1.00 78.69 91 LEU A CA 1
ATOM 725 C C . LEU A 1 91 ? 17.603 7.873 -24.309 1.00 78.69 91 LEU A C 1
ATOM 727 O O . LEU A 1 91 ? 17.297 8.509 -23.300 1.00 78.69 91 LEU A O 1
ATOM 731 N N . ILE A 1 92 ? 17.385 6.556 -24.381 1.00 79.81 92 ILE A N 1
ATOM 732 C CA . ILE A 1 92 ? 16.611 5.848 -23.353 1.00 79.81 92 ILE A CA 1
ATOM 733 C C . ILE A 1 92 ? 17.234 5.938 -21.955 1.00 79.81 92 ILE A C 1
ATOM 735 O O . ILE A 1 92 ? 16.527 6.122 -20.962 1.00 79.81 92 ILE A O 1
ATOM 739 N N . LEU A 1 93 ? 18.565 5.886 -21.873 1.00 78.88 93 LEU A N 1
ATOM 740 C CA . LEU A 1 93 ? 19.293 6.060 -20.619 1.00 78.88 93 LEU A CA 1
ATOM 741 C C . LEU A 1 93 ? 19.157 7.486 -20.087 1.00 78.88 93 LEU A C 1
ATOM 743 O O . LEU A 1 93 ? 18.885 7.657 -18.902 1.00 78.88 93 LEU A O 1
ATOM 747 N N . ALA A 1 94 ? 19.260 8.496 -20.954 1.00 74.06 94 ALA A N 1
ATOM 748 C CA . ALA A 1 94 ? 19.053 9.890 -20.572 1.00 74.06 94 ALA A CA 1
ATOM 749 C C . ALA A 1 94 ? 17.624 10.124 -20.052 1.00 74.06 94 ALA A C 1
ATOM 751 O O . ALA A 1 94 ? 17.438 10.775 -19.027 1.00 74.06 94 ALA A O 1
ATOM 752 N N . LYS A 1 95 ? 16.615 9.513 -20.685 1.00 76.12 95 LYS A N 1
ATOM 753 C CA . LYS A 1 95 ? 15.210 9.569 -20.250 1.00 76.12 95 LYS A CA 1
ATOM 754 C C . LYS A 1 95 ? 15.003 8.932 -18.872 1.00 76.12 95 LYS A C 1
ATOM 756 O O . LYS A 1 95 ? 14.298 9.497 -18.037 1.00 76.12 95 LYS A O 1
ATOM 761 N N . LEU A 1 96 ? 15.633 7.783 -18.607 1.00 75.00 96 LEU A N 1
ATOM 762 C CA . LEU A 1 96 ? 15.598 7.129 -17.292 1.00 75.00 96 LEU A CA 1
ATOM 763 C C . LEU A 1 96 ? 16.342 7.938 -16.222 1.00 75.00 96 LEU A C 1
ATOM 765 O O . LEU A 1 96 ? 15.848 8.057 -15.106 1.00 75.00 96 LEU A O 1
ATOM 769 N N . GLN A 1 97 ? 17.495 8.519 -16.556 1.00 73.56 97 GLN A N 1
ATOM 770 C CA . GLN A 1 97 ? 18.269 9.383 -15.660 1.00 73.56 97 GLN A CA 1
ATOM 771 C C . GLN A 1 97 ? 17.506 10.664 -15.316 1.00 73.56 97 GLN A C 1
ATOM 773 O O . GLN A 1 97 ? 17.454 11.056 -14.154 1.00 73.56 97 GLN A O 1
ATOM 778 N N . PHE A 1 98 ? 16.840 11.270 -16.297 1.00 71.00 98 PHE A N 1
ATOM 779 C CA . PHE A 1 98 ? 15.969 12.419 -16.080 1.00 71.00 98 PHE A CA 1
ATOM 780 C C . PHE A 1 98 ? 14.790 12.069 -15.172 1.00 71.00 98 PHE A C 1
ATOM 782 O O . PHE A 1 98 ? 14.505 12.780 -14.210 1.00 71.00 98 PHE A O 1
ATOM 789 N N . TYR A 1 99 ? 14.128 10.941 -15.434 1.00 71.06 99 TYR A N 1
ATOM 790 C CA . TYR A 1 99 ? 13.049 10.466 -14.579 1.00 71.06 99 TYR A CA 1
ATOM 791 C C . TYR A 1 99 ? 13.533 10.193 -13.145 1.00 71.06 99 TYR A C 1
ATOM 793 O O . TYR A 1 99 ? 12.878 10.597 -12.187 1.00 71.06 99 TYR A O 1
ATOM 801 N N . MET A 1 100 ? 14.708 9.584 -12.986 1.00 75.81 100 MET A N 1
ATOM 802 C CA . MET A 1 100 ? 15.331 9.387 -11.680 1.00 75.81 100 MET A CA 1
ATOM 803 C C . MET A 1 100 ? 15.642 10.717 -10.990 1.00 75.81 100 MET A C 1
ATOM 805 O O . MET A 1 100 ? 15.367 10.849 -9.804 1.00 75.81 100 MET A O 1
ATOM 809 N N . ALA A 1 101 ? 16.187 11.704 -11.707 1.00 68.19 101 ALA A N 1
ATOM 810 C CA . ALA A 1 101 ? 16.479 13.027 -11.162 1.00 68.19 101 ALA A CA 1
ATOM 811 C C . ALA A 1 101 ? 15.203 13.705 -10.652 1.00 68.19 101 ALA A C 1
ATOM 813 O O . ALA A 1 101 ? 15.175 14.145 -9.507 1.00 68.19 101 ALA A O 1
ATOM 814 N N . LEU A 1 102 ? 14.126 13.680 -11.447 1.00 65.56 102 LEU A N 1
ATOM 815 C CA . LEU A 1 102 ? 12.814 14.154 -11.013 1.00 65.56 102 LEU A CA 1
ATOM 816 C C . LEU A 1 102 ? 12.346 13.407 -9.763 1.00 65.56 102 LEU A C 1
ATOM 818 O O . LEU A 1 102 ? 12.095 14.032 -8.742 1.00 65.56 102 LEU A O 1
ATOM 822 N N . ALA A 1 103 ? 12.285 12.077 -9.788 1.00 69.25 103 ALA A N 1
ATOM 823 C CA . ALA A 1 103 ? 11.816 11.308 -8.638 1.00 69.25 103 ALA A CA 1
ATOM 824 C C . ALA A 1 103 ? 12.671 11.567 -7.376 1.00 69.25 103 ALA A C 1
ATOM 826 O O . ALA A 1 103 ? 12.127 11.689 -6.281 1.00 69.25 103 ALA A O 1
ATOM 827 N N . ARG A 1 104 ? 13.992 11.756 -7.519 1.00 75.12 104 ARG A N 1
ATOM 828 C CA . ARG A 1 104 ? 14.904 12.142 -6.425 1.00 75.12 104 ARG A CA 1
ATOM 829 C C . ARG A 1 104 ? 14.615 13.521 -5.863 1.00 75.12 104 ARG A C 1
ATOM 831 O O . ARG A 1 104 ? 14.674 13.666 -4.648 1.00 75.12 104 ARG A O 1
ATOM 838 N N . THR A 1 105 ? 14.303 14.506 -6.701 1.00 68.12 105 THR A N 1
ATOM 839 C CA . THR A 1 105 ? 13.952 15.854 -6.237 1.00 68.12 105 THR A CA 1
ATOM 840 C C . THR A 1 105 ? 12.723 15.815 -5.338 1.00 68.12 105 THR A C 1
ATOM 842 O O . THR A 1 105 ? 12.713 16.456 -4.295 1.00 68.12 105 THR A O 1
ATOM 845 N N . PHE A 1 106 ? 11.710 15.027 -5.698 1.00 68.88 106 PHE A N 1
ATOM 846 C CA . PHE A 1 106 ? 10.479 14.926 -4.914 1.00 68.88 106 PHE A CA 1
ATOM 847 C C . PHE A 1 106 ? 10.626 14.005 -3.692 1.00 68.88 106 PHE A C 1
ATOM 849 O O . PHE A 1 106 ? 9.932 14.201 -2.702 1.00 68.88 106 PHE A O 1
ATOM 856 N N . ASN A 1 107 ? 11.552 13.042 -3.704 1.00 72.19 107 ASN A N 1
ATOM 857 C CA . ASN A 1 107 ? 11.674 12.009 -2.670 1.00 72.19 107 ASN A CA 1
ATOM 858 C C . ASN A 1 107 ? 11.773 12.523 -1.213 1.00 72.19 107 ASN A C 1
ATOM 860 O O . ASN A 1 107 ? 11.086 11.956 -0.370 1.00 72.19 107 ASN A O 1
ATOM 864 N N . PRO A 1 108 ? 12.553 13.569 -0.861 1.00 77.31 108 PRO A N 1
ATOM 865 C CA . PRO A 1 108 ? 12.580 14.090 0.511 1.00 77.31 108 PRO A CA 1
ATOM 866 C C . PRO A 1 108 ? 11.233 14.661 0.959 1.00 77.31 108 PRO A C 1
ATOM 868 O O . PRO A 1 108 ? 10.813 14.421 2.088 1.00 77.31 108 PRO A O 1
ATOM 871 N N . PHE A 1 109 ? 10.544 15.374 0.061 1.00 70.75 109 PHE A N 1
ATOM 872 C CA . PHE A 1 109 ? 9.204 15.897 0.317 1.00 70.75 109 PHE A CA 1
ATOM 873 C C . PHE A 1 109 ? 8.219 14.741 0.509 1.00 70.75 109 PHE A C 1
ATOM 875 O O . PHE A 1 109 ? 7.540 14.678 1.526 1.00 70.75 109 PHE A O 1
ATOM 882 N N . LEU A 1 110 ? 8.213 13.768 -0.405 1.00 69.44 110 LEU A N 1
ATOM 883 C CA . LEU A 1 110 ? 7.364 12.580 -0.297 1.00 69.44 110 LEU A CA 1
ATOM 884 C C . LEU A 1 110 ? 7.597 11.850 1.025 1.00 69.44 110 LEU A C 1
ATOM 886 O O . LEU A 1 110 ? 6.650 11.636 1.762 1.00 69.44 110 LEU A O 1
ATOM 890 N N . LYS A 1 111 ? 8.852 11.556 1.382 1.00 71.69 111 LYS A N 1
ATOM 891 C CA . LYS A 1 111 ? 9.191 10.876 2.639 1.00 71.69 111 LYS A CA 1
ATOM 892 C C . LYS A 1 111 ? 8.726 11.635 3.876 1.00 71.69 111 LYS A C 1
ATOM 894 O O . LYS A 1 111 ? 8.259 10.996 4.807 1.00 71.69 111 LYS A O 1
ATOM 899 N N . LYS A 1 112 ? 8.845 12.969 3.890 1.00 70.06 112 LYS A N 1
ATOM 900 C CA . LYS A 1 112 ? 8.376 13.805 5.007 1.00 70.06 112 LYS A CA 1
ATOM 901 C C . LYS A 1 112 ? 6.867 13.689 5.201 1.00 70.06 112 LYS A C 1
ATOM 903 O O . LYS A 1 112 ? 6.413 13.651 6.333 1.00 70.06 112 LYS A O 1
ATOM 908 N N . TYR A 1 113 ? 6.124 13.615 4.101 1.00 64.69 113 TYR A N 1
ATOM 909 C CA . TYR A 1 113 ? 4.662 13.546 4.078 1.00 64.69 113 TYR A CA 1
ATOM 910 C C . TYR A 1 113 ? 4.110 12.120 3.959 1.00 64.69 113 TYR A C 1
ATOM 912 O O . TYR A 1 113 ? 2.914 11.949 3.780 1.00 64.69 113 TYR A O 1
ATOM 920 N N . GLN A 1 114 ? 4.964 11.099 4.051 1.00 64.69 114 GLN A N 1
ATOM 921 C CA . GLN A 1 114 ? 4.613 9.674 4.050 1.00 64.69 114 GLN A CA 1
ATOM 922 C C . GLN A 1 114 ? 4.872 9.053 5.433 1.00 64.69 114 GLN A C 1
ATOM 924 O O . GLN A 1 114 ? 5.329 7.914 5.533 1.00 64.69 114 GLN A O 1
ATOM 929 N N . THR A 1 115 ? 4.627 9.810 6.502 1.00 57.38 115 THR A N 1
ATOM 930 C CA . THR A 1 115 ? 4.767 9.361 7.894 1.00 57.38 115 THR A CA 1
ATOM 931 C C . THR A 1 115 ? 3.431 9.471 8.621 1.00 57.38 115 THR A C 1
ATOM 933 O O . THR A 1 115 ? 2.560 10.238 8.217 1.00 57.38 115 THR A O 1
ATOM 936 N N . ASP A 1 116 ? 3.283 8.726 9.717 1.00 50.81 116 ASP A N 1
ATOM 937 C CA . ASP A 1 116 ? 2.109 8.815 10.600 1.00 50.81 116 ASP A CA 1
ATOM 938 C C . ASP A 1 116 ? 2.154 10.058 11.515 1.00 50.81 116 ASP A C 1
ATOM 940 O O . ASP A 1 116 ? 1.290 10.257 12.370 1.00 50.81 116 ASP A O 1
ATOM 944 N N . GLU A 1 117 ? 3.179 10.902 11.365 1.00 50.44 117 GLU A N 1
ATOM 945 C CA . GLU A 1 117 ? 3.309 12.139 12.123 1.00 50.44 117 GLU A CA 1
ATOM 946 C C . GLU A 1 117 ? 2.315 13.197 11.605 1.00 50.44 117 GLU A C 1
ATOM 948 O O . GLU A 1 117 ? 2.022 13.246 10.410 1.00 50.44 117 GLU A O 1
ATOM 953 N N . PRO A 1 118 ? 1.812 14.099 12.469 1.00 54.91 118 PRO A N 1
ATOM 954 C CA . PRO A 1 118 ? 0.839 15.139 12.113 1.00 54.91 118 PRO A CA 1
ATOM 955 C C . PRO A 1 118 ? 1.451 16.287 11.279 1.00 54.91 118 PRO A C 1
ATOM 957 O O . PRO A 1 118 ? 1.265 17.471 11.562 1.00 54.91 118 PRO A O 1
ATOM 960 N N . VAL A 1 119 ? 2.191 15.955 10.222 1.00 53.03 119 VAL A N 1
ATOM 961 C CA . VAL A 1 119 ? 2.952 16.895 9.389 1.00 53.03 119 VAL A CA 1
ATOM 962 C C . VAL A 1 119 ? 2.081 17.698 8.424 1.00 53.03 119 VAL A C 1
ATOM 964 O O . VAL A 1 119 ? 2.550 18.675 7.846 1.00 53.03 119 VAL A O 1
ATOM 967 N N . MET A 1 120 ? 0.800 17.340 8.281 1.00 54.72 120 MET A N 1
ATOM 968 C CA . MET A 1 120 ? -0.170 17.990 7.388 1.00 54.72 120 MET A CA 1
ATOM 969 C C . MET A 1 120 ? -0.259 19.511 7.597 1.00 54.72 120 MET A C 1
ATOM 971 O O . MET A 1 120 ? -0.409 20.259 6.633 1.00 54.72 120 MET A O 1
ATOM 975 N N . LEU A 1 121 ? -0.102 19.981 8.841 1.00 50.41 121 LEU A N 1
ATOM 976 C CA . LEU A 1 121 ? -0.097 21.409 9.184 1.00 50.41 121 LEU A CA 1
ATOM 977 C C . LEU A 1 121 ? 1.029 22.192 8.486 1.00 50.41 121 LEU A C 1
ATOM 979 O O . LEU A 1 121 ? 0.892 23.389 8.239 1.00 50.41 121 LEU A O 1
ATOM 983 N N . PHE A 1 122 ? 2.129 21.521 8.140 1.00 58.16 122 PHE A N 1
ATOM 984 C CA . PHE A 1 122 ? 3.286 22.119 7.475 1.00 58.16 122 PHE A CA 1
ATOM 985 C C . PHE A 1 122 ? 3.226 21.998 5.946 1.00 58.16 122 PHE A C 1
ATOM 987 O O . PHE A 1 122 ? 4.018 22.650 5.264 1.00 58.16 122 PHE A O 1
ATOM 994 N N . LEU A 1 123 ? 2.260 21.243 5.398 1.00 54.88 123 LEU A N 1
ATOM 995 C CA . LEU A 1 123 ? 2.178 20.900 3.972 1.00 54.88 123 LEU A CA 1
ATOM 996 C C . LEU A 1 123 ? 2.214 22.127 3.071 1.00 54.88 123 LEU A C 1
ATOM 998 O O . LEU A 1 123 ? 2.968 22.166 2.104 1.00 54.88 123 LEU A O 1
ATOM 1002 N N . CYS A 1 124 ? 1.421 23.145 3.394 1.00 48.69 124 CYS A N 1
ATOM 1003 C CA . CYS A 1 124 ? 1.324 24.350 2.576 1.00 48.69 124 CYS A CA 1
ATOM 1004 C C . CYS A 1 124 ? 2.632 25.152 2.564 1.00 48.69 124 CYS A C 1
ATOM 1006 O O . CYS A 1 124 ? 3.046 25.638 1.510 1.00 48.69 124 CYS A O 1
ATOM 1008 N N . LYS A 1 125 ? 3.286 25.272 3.726 1.00 54.56 125 LYS A N 1
ATOM 1009 C CA . LYS A 1 125 ? 4.556 25.990 3.876 1.00 54.56 125 LYS A CA 1
ATOM 1010 C C . LYS A 1 125 ? 5.674 25.253 3.144 1.00 54.56 125 LYS A C 1
ATOM 1012 O O . LYS A 1 125 ? 6.333 25.833 2.285 1.00 54.56 125 LYS A O 1
ATOM 1017 N N . ASP A 1 126 ? 5.825 23.965 3.423 1.00 59.72 126 ASP A N 1
ATOM 1018 C CA . ASP A 1 126 ? 6.869 23.144 2.819 1.00 59.72 126 ASP A CA 1
ATOM 1019 C C . ASP A 1 126 ? 6.675 22.995 1.315 1.00 59.72 126 ASP A C 1
ATOM 1021 O O . ASP A 1 126 ? 7.651 22.962 0.575 1.00 59.72 126 ASP A O 1
ATOM 1025 N N . LEU A 1 127 ? 5.428 22.928 0.837 1.00 54.75 127 LEU A N 1
ATOM 1026 C CA . LEU A 1 127 ? 5.148 22.908 -0.591 1.00 54.75 127 LEU A CA 1
ATOM 1027 C C . LEU A 1 127 ? 5.551 24.228 -1.248 1.00 54.75 127 LEU A C 1
ATOM 1029 O O . LEU A 1 127 ? 6.133 24.212 -2.329 1.00 54.75 127 LEU A O 1
ATOM 1033 N N . ALA A 1 128 ? 5.255 25.370 -0.624 1.00 52.88 128 ALA A N 1
ATOM 1034 C CA . ALA A 1 128 ? 5.669 26.666 -1.147 1.00 52.88 128 ALA A CA 1
ATOM 1035 C C . ALA A 1 128 ? 7.202 26.768 -1.208 1.00 52.88 128 ALA A C 1
ATOM 1037 O O . ALA A 1 128 ? 7.746 27.149 -2.243 1.00 52.88 128 ALA A O 1
ATOM 1038 N N . GLU A 1 129 ? 7.900 26.356 -0.149 1.00 60.12 129 GLU A N 1
ATOM 1039 C CA . GLU A 1 129 ? 9.367 26.304 -0.092 1.00 60.12 129 GLU A CA 1
ATOM 1040 C C . GLU A 1 129 ? 9.957 25.320 -1.116 1.00 60.12 129 GLU A C 1
ATOM 1042 O O . GLU A 1 129 ? 10.916 25.645 -1.818 1.00 60.12 129 GLU A O 1
ATOM 1047 N N . PHE A 1 130 ? 9.341 24.150 -1.283 1.00 62.75 130 PHE A N 1
ATOM 1048 C CA . PHE A 1 130 ? 9.717 23.149 -2.279 1.00 62.75 130 PHE A CA 1
ATOM 1049 C C . PHE A 1 130 ? 9.507 23.652 -3.716 1.00 62.75 130 PHE A C 1
ATOM 1051 O O . PHE A 1 130 ? 10.361 23.480 -4.586 1.00 62.75 130 PHE A O 1
ATOM 1058 N N . ILE A 1 131 ? 8.399 24.342 -3.988 1.00 54.16 131 ILE A N 1
ATOM 1059 C CA . ILE A 1 131 ? 8.145 24.970 -5.291 1.00 54.16 131 ILE A CA 1
ATOM 1060 C C . ILE A 1 131 ? 9.152 26.100 -5.543 1.00 54.16 131 ILE A C 1
ATOM 1062 O O . ILE A 1 131 ? 9.651 26.249 -6.655 1.00 54.16 131 ILE A O 1
ATOM 1066 N N . MET A 1 132 ? 9.488 26.897 -4.528 1.00 53.16 132 MET A N 1
ATOM 1067 C CA . MET A 1 132 ? 10.485 27.962 -4.658 1.00 53.16 132 MET A CA 1
ATOM 1068 C C . MET A 1 132 ? 11.896 27.416 -4.899 1.00 53.16 132 MET A C 1
ATOM 1070 O O . MET A 1 132 ? 12.617 27.974 -5.724 1.00 53.16 132 MET A O 1
ATOM 1074 N N . SER A 1 133 ? 12.276 26.306 -4.265 1.00 59.31 133 SER A N 1
ATOM 1075 C CA . SER A 1 133 ? 13.581 25.670 -4.485 1.00 59.31 133 SER A CA 1
ATOM 1076 C C . SER A 1 133 ? 13.676 24.972 -5.848 1.00 59.31 133 SER A C 1
ATOM 1078 O O . SER A 1 133 ? 14.721 25.012 -6.499 1.00 59.31 133 SER A O 1
ATOM 1080 N N . THR A 1 134 ? 12.571 24.414 -6.350 1.00 51.25 134 THR A N 1
ATOM 1081 C CA . THR A 1 134 ? 12.515 23.774 -7.677 1.00 51.25 134 THR A CA 1
ATOM 1082 C C . THR A 1 134 ? 12.492 24.768 -8.845 1.00 51.25 134 THR A C 1
ATOM 1084 O O . THR A 1 134 ? 12.917 24.404 -9.943 1.00 51.25 134 THR A O 1
ATOM 1087 N N . LYS A 1 135 ? 12.122 26.043 -8.630 1.00 47.00 135 LYS A N 1
ATOM 1088 C CA . LYS A 1 135 ? 12.278 27.126 -9.632 1.00 47.00 135 LYS A CA 1
ATOM 1089 C C . LYS A 1 135 ? 13.737 27.352 -10.065 1.00 47.00 135 LYS A C 1
ATOM 1091 O O . LYS A 1 135 ? 13.977 27.827 -11.170 1.00 47.00 135 LYS A O 1
ATOM 1096 N N . GLY A 1 136 ? 14.724 26.960 -9.255 1.00 41.78 136 GLY A N 1
ATOM 1097 C CA . GLY A 1 136 ? 16.141 26.986 -9.647 1.00 41.78 136 GLY A CA 1
ATOM 1098 C C . GLY A 1 136 ? 16.520 25.949 -10.718 1.00 41.78 136 GLY A C 1
ATOM 1099 O O . GLY A 1 136 ? 17.522 26.111 -11.410 1.00 41.78 136 GLY A O 1
ATOM 1100 N N . VAL A 1 137 ? 15.702 24.907 -10.906 1.00 41.03 137 VAL A N 1
ATOM 1101 C CA . VAL A 1 137 ? 15.955 23.788 -11.836 1.00 41.03 137 VAL A CA 1
ATOM 1102 C C . VAL A 1 137 ? 15.512 24.126 -13.275 1.00 41.03 137 VAL A C 1
ATOM 1104 O O . VAL A 1 137 ? 15.821 23.399 -14.219 1.00 41.03 137 VAL A O 1
ATOM 1107 N N . GLU A 1 138 ? 14.842 25.268 -13.493 1.00 41.03 138 GLU A N 1
ATOM 1108 C CA . GLU A 1 138 ? 14.329 25.687 -14.808 1.00 41.03 138 GLU A CA 1
ATOM 1109 C C . GLU A 1 138 ? 15.412 25.963 -15.867 1.00 41.03 138 GLU A C 1
ATOM 1111 O O . GLU A 1 138 ? 15.106 25.926 -17.059 1.00 41.03 138 GLU A O 1
ATOM 1116 N N . ARG A 1 139 ? 16.669 26.213 -15.475 1.00 39.94 139 ARG A N 1
ATOM 1117 C CA . ARG A 1 139 ? 17.715 26.698 -16.398 1.00 39.94 139 ARG A CA 1
ATOM 1118 C C . ARG A 1 139 ? 18.463 25.637 -17.206 1.00 39.94 139 ARG A C 1
ATOM 1120 O O . ARG A 1 139 ? 19.194 26.022 -18.110 1.00 39.94 139 ARG A O 1
ATOM 1127 N N . MET A 1 140 ? 18.292 24.339 -16.939 1.00 38.50 140 MET A N 1
ATOM 1128 C CA . MET A 1 140 ? 19.147 23.300 -17.549 1.00 38.50 140 MET A CA 1
ATOM 1129 C C . MET A 1 140 ? 18.424 22.311 -18.484 1.00 38.50 140 MET A C 1
ATOM 1131 O O . MET A 1 140 ? 19.016 21.326 -18.908 1.00 38.50 140 MET A O 1
ATOM 1135 N N . ALA A 1 141 ? 17.161 22.556 -18.842 1.00 39.91 141 ALA A N 1
ATOM 1136 C CA . ALA A 1 141 ? 16.383 21.640 -19.689 1.00 39.91 141 ALA A CA 1
ATOM 1137 C C . ALA A 1 141 ? 15.573 22.382 -20.765 1.00 39.91 141 ALA A C 1
ATOM 1139 O O . ALA A 1 141 ? 14.362 22.189 -20.879 1.00 39.91 141 ALA A O 1
ATOM 1140 N N . LEU A 1 142 ? 16.229 23.272 -21.516 1.00 34.91 142 LEU A N 1
ATOM 1141 C CA . LEU A 1 142 ? 15.572 24.147 -22.494 1.00 34.91 142 LEU A CA 1
ATOM 1142 C C . LEU A 1 142 ? 15.046 23.436 -23.755 1.00 34.91 142 LEU A C 1
ATOM 1144 O O . LEU A 1 142 ? 14.129 23.969 -24.363 1.00 34.91 142 LEU A O 1
ATOM 1148 N N . ASP A 1 143 ? 15.463 22.201 -24.058 1.00 36.31 143 ASP A N 1
ATOM 1149 C CA . ASP A 1 143 ? 15.037 21.528 -25.304 1.00 36.31 143 ASP A CA 1
ATOM 1150 C C . ASP A 1 143 ? 14.046 20.365 -25.127 1.00 36.31 143 ASP A C 1
ATOM 1152 O O . ASP A 1 143 ? 13.622 19.746 -26.100 1.00 36.31 143 ASP A O 1
ATOM 1156 N N . PHE A 1 144 ? 13.603 20.064 -23.902 1.00 43.47 144 PHE A N 1
ATOM 1157 C CA . PHE A 1 144 ? 12.624 18.990 -23.658 1.00 43.47 144 PHE A CA 1
ATOM 1158 C C . PHE A 1 144 ? 11.346 19.481 -22.938 1.00 43.47 144 PHE A C 1
ATOM 1160 O O . PHE A 1 144 ? 10.578 18.728 -22.338 1.00 43.47 144 PHE A O 1
ATOM 1167 N N . ARG A 1 145 ? 11.122 20.798 -22.975 1.00 38.12 145 ARG A N 1
ATOM 1168 C CA . ARG A 1 145 ? 10.330 21.541 -21.985 1.00 38.12 145 ARG A CA 1
ATOM 1169 C C . ARG A 1 145 ? 8.870 21.841 -22.349 1.00 38.12 145 ARG A C 1
ATOM 1171 O O . ARG A 1 145 ? 8.182 22.426 -21.526 1.00 38.12 145 ARG A O 1
ATOM 1178 N N . SER A 1 146 ? 8.351 21.479 -23.518 1.00 36.00 146 SER A N 1
ATOM 1179 C CA . SER A 1 146 ? 7.040 22.029 -23.916 1.00 36.00 146 SER A CA 1
ATOM 1180 C C . SER A 1 146 ? 5.821 21.308 -23.324 1.00 36.00 146 SER A C 1
ATOM 1182 O O . SER A 1 146 ? 4.840 21.968 -23.030 1.00 36.00 146 SER A O 1
ATOM 1184 N N . ASP A 1 147 ? 5.855 19.994 -23.066 1.00 36.00 147 ASP A N 1
ATOM 1185 C CA . ASP A 1 147 ? 4.605 19.271 -22.737 1.00 36.00 147 ASP A CA 1
ATOM 1186 C C . ASP A 1 147 ? 4.539 18.786 -21.283 1.00 36.00 147 ASP A C 1
ATOM 1188 O O . ASP A 1 147 ? 3.543 18.993 -20.586 1.00 36.00 147 ASP A O 1
ATOM 1192 N N . CYS A 1 148 ? 5.616 18.181 -20.772 1.00 37.44 148 CYS A N 1
ATOM 1193 C CA . CYS A 1 148 ? 5.675 17.712 -19.382 1.00 37.44 148 CYS A CA 1
ATOM 1194 C C . CYS A 1 148 ? 5.861 18.867 -18.392 1.00 37.44 148 CYS A C 1
ATOM 1196 O O . CYS A 1 148 ? 5.235 18.869 -17.332 1.00 37.44 148 CYS A O 1
ATOM 1198 N N . MET A 1 149 ? 6.666 19.869 -18.757 1.00 37.97 149 MET A N 1
ATOM 1199 C CA . MET A 1 149 ? 6.800 21.084 -17.958 1.00 37.97 149 MET A CA 1
ATOM 1200 C C . MET A 1 149 ? 5.616 22.019 -18.152 1.00 37.97 149 MET A C 1
ATOM 1202 O O . MET A 1 149 ? 5.289 22.698 -17.202 1.00 37.97 149 MET A O 1
ATOM 1206 N N . GLN A 1 150 ? 4.891 22.010 -19.275 1.00 40.81 150 GLN A N 1
ATOM 1207 C CA . GLN A 1 150 ? 3.609 22.717 -19.338 1.00 40.81 150 GLN A CA 1
ATOM 1208 C C . GLN A 1 150 ? 2.552 22.012 -18.488 1.00 40.81 150 GLN A C 1
ATOM 1210 O O . GLN A 1 150 ? 1.785 22.683 -17.822 1.00 40.81 150 GLN A O 1
ATOM 1215 N N . GLY A 1 151 ? 2.535 20.678 -18.412 1.00 38.28 151 GLY A N 1
ATOM 1216 C CA . GLY A 1 151 ? 1.679 19.937 -17.479 1.00 38.28 151 GLY A CA 1
ATOM 1217 C C . GLY A 1 151 ? 1.995 20.242 -16.012 1.00 38.28 151 GLY A C 1
ATOM 1218 O O . GLY A 1 151 ? 1.098 20.620 -15.262 1.00 38.28 151 GLY A O 1
ATOM 1219 N N . LEU A 1 152 ? 3.267 20.150 -15.614 1.00 39.66 152 LEU A N 1
ATOM 1220 C CA . LEU A 1 152 ? 3.720 20.490 -14.262 1.00 39.66 152 LEU A CA 1
ATOM 1221 C C . LEU A 1 152 ? 3.586 21.981 -13.968 1.00 39.66 152 LEU A C 1
ATOM 1223 O O . LEU A 1 152 ? 3.098 22.311 -12.905 1.00 39.66 152 LEU A O 1
ATOM 1227 N N . SER A 1 153 ? 3.905 22.880 -14.896 1.00 40.09 153 SER A N 1
ATOM 1228 C CA . SER A 1 153 ? 3.675 24.321 -14.756 1.00 40.09 153 SER A CA 1
ATOM 1229 C C . SER A 1 153 ? 2.195 24.660 -14.762 1.00 40.09 153 SER A C 1
ATOM 1231 O O . SER A 1 153 ? 1.816 25.583 -14.072 1.00 40.09 153 SER A O 1
ATOM 1233 N N . ASN A 1 154 ? 1.326 23.927 -15.460 1.00 42.88 154 ASN A N 1
ATOM 1234 C CA . ASN A 1 154 ? -0.128 24.095 -15.380 1.00 42.88 154 ASN A CA 1
ATOM 1235 C C . ASN A 1 154 ? -0.664 23.570 -14.053 1.00 42.88 154 ASN A C 1
ATOM 1237 O O . ASN A 1 154 ? -1.608 24.145 -13.529 1.00 42.88 154 ASN A O 1
ATOM 1241 N N . ILE A 1 155 ? -0.087 22.494 -13.513 1.00 41.69 155 ILE A N 1
ATOM 1242 C CA . ILE A 1 155 ? -0.410 21.982 -12.183 1.00 41.69 155 ILE A CA 1
ATOM 1243 C C . ILE A 1 155 ? 0.086 22.973 -11.137 1.00 41.69 155 ILE A C 1
ATOM 1245 O O . ILE A 1 155 ? -0.740 23.434 -10.380 1.00 41.69 155 ILE A O 1
ATOM 1249 N N . VAL A 1 156 ? 1.355 23.388 -11.155 1.00 45.06 156 VAL A N 1
ATOM 1250 C CA . VAL A 1 156 ? 1.997 24.386 -10.276 1.00 45.06 156 VAL A CA 1
ATOM 1251 C C . VAL A 1 156 ? 1.321 25.755 -10.380 1.00 45.06 156 VAL A C 1
ATOM 1253 O O . VAL A 1 156 ? 1.128 26.415 -9.366 1.00 45.06 156 VAL A O 1
ATOM 1256 N N . ARG A 1 157 ? 0.890 26.167 -11.574 1.00 43.94 157 ARG A N 1
ATOM 1257 C CA . ARG A 1 157 ? 0.127 27.399 -11.808 1.00 43.94 157 ARG A CA 1
ATOM 1258 C C . ARG A 1 157 ? -1.307 27.273 -11.332 1.00 43.94 157 ARG A C 1
ATOM 1260 O O . ARG A 1 157 ? -1.728 28.140 -10.593 1.00 43.94 157 ARG A O 1
ATOM 1267 N N . LYS A 1 158 ? -2.020 26.173 -11.609 1.00 43.75 158 LYS A N 1
ATOM 1268 C CA . LYS A 1 158 ? -3.323 25.889 -10.970 1.00 43.75 158 LYS A CA 1
ATOM 1269 C C . LYS A 1 158 ? -3.186 25.758 -9.456 1.00 43.75 158 LYS A C 1
ATOM 1271 O O . LYS A 1 158 ? -4.115 26.088 -8.738 1.00 43.75 158 LYS A O 1
ATOM 1276 N N . VAL A 1 159 ? -2.030 25.303 -8.983 1.00 40.81 159 VAL A N 1
ATOM 1277 C CA . VAL A 1 159 ? -1.673 25.147 -7.578 1.00 40.81 159 VAL A CA 1
ATOM 1278 C C . VAL A 1 159 ? -1.395 26.495 -6.923 1.00 40.81 159 VAL A C 1
ATOM 1280 O O . VAL A 1 159 ? -1.755 26.678 -5.774 1.00 40.81 159 VAL A O 1
ATOM 1283 N N . GLN A 1 160 ? -0.807 27.446 -7.652 1.00 42.03 160 GLN A N 1
ATOM 1284 C CA . GLN A 1 160 ? -0.584 28.834 -7.233 1.00 42.03 160 GLN A CA 1
ATOM 1285 C C . GLN A 1 160 ? -1.824 29.727 -7.404 1.00 42.03 160 GLN A C 1
ATOM 1287 O O . GLN A 1 160 ? -2.020 30.638 -6.606 1.00 42.03 160 GLN A O 1
ATOM 1292 N N . GLU A 1 161 ? -2.646 29.490 -8.431 1.00 41.59 161 GLU A N 1
ATOM 1293 C CA . GLU A 1 161 ? -3.887 30.214 -8.752 1.00 41.59 161 GLU A CA 1
ATOM 1294 C C . GLU A 1 161 ? -5.051 29.756 -7.863 1.00 41.59 161 GLU A C 1
ATOM 1296 O O . GLU A 1 161 ? -5.827 30.593 -7.419 1.00 41.59 161 GLU A O 1
ATOM 1301 N N . LYS A 1 162 ? -5.138 28.454 -7.546 1.00 40.75 162 LYS A N 1
ATOM 1302 C CA . LYS A 1 162 ? -6.056 27.889 -6.537 1.00 40.75 162 LYS A CA 1
ATOM 1303 C C . LYS A 1 162 ? -5.391 27.665 -5.181 1.00 40.75 162 LYS A C 1
ATOM 1305 O O . LYS A 1 162 ? -5.946 26.966 -4.335 1.00 40.75 162 LYS A O 1
ATOM 1310 N N . SER A 1 163 ? -4.200 28.234 -4.976 1.00 42.03 163 SER A N 1
ATOM 1311 C CA . SER A 1 163 ? -3.556 28.183 -3.671 1.00 42.03 163 SER A CA 1
ATOM 1312 C C . SER A 1 163 ? -4.466 28.888 -2.671 1.00 42.03 163 SER A C 1
ATOM 1314 O O . SER A 1 163 ? -4.772 30.069 -2.869 1.00 42.03 163 SER A O 1
ATOM 1316 N N . PRO A 1 164 ? -4.849 28.238 -1.565 1.00 41.44 164 PRO A N 1
ATOM 1317 C CA . PRO A 1 164 ? -5.534 28.928 -0.475 1.00 41.44 164 PRO A CA 1
ATOM 1318 C C . PRO A 1 164 ? -4.666 30.055 0.108 1.00 41.44 164 PRO A C 1
ATOM 1320 O O . PRO A 1 164 ? -5.189 30.971 0.728 1.00 41.44 164 PRO A O 1
ATOM 1323 N N . LEU A 1 165 ? -3.353 30.042 -0.161 1.00 43.75 165 LEU A N 1
ATOM 1324 C CA . LEU A 1 165 ? -2.398 31.073 0.247 1.00 43.75 165 LEU A CA 1
ATOM 1325 C C . LEU A 1 165 ? -2.601 32.420 -0.471 1.00 43.75 165 LEU A C 1
ATOM 1327 O O . LEU A 1 165 ? -1.941 33.388 -0.112 1.00 43.75 165 LEU A O 1
ATOM 1331 N N . LYS A 1 166 ? -3.479 32.507 -1.484 1.00 46.19 166 LYS A N 1
ATOM 1332 C CA . LYS A 1 166 ? -3.915 33.790 -2.070 1.00 46.19 166 LYS A CA 1
ATOM 1333 C C . LYS A 1 166 ? -5.297 34.244 -1.598 1.00 46.19 166 LYS A C 1
ATOM 1335 O O . LYS A 1 166 ? -5.761 35.292 -2.039 1.00 46.19 166 LYS A O 1
ATOM 1340 N N . TYR A 1 167 ? -5.958 33.482 -0.730 1.00 46.81 167 TYR A N 1
ATOM 1341 C CA . TYR A 1 167 ? -7.330 33.756 -0.334 1.00 46.81 167 TYR A CA 1
ATOM 1342 C C . TYR A 1 167 ? -7.433 34.200 1.132 1.00 46.81 167 TYR A C 1
ATOM 1344 O O . TYR A 1 167 ? -6.985 33.470 2.019 1.00 46.81 167 TYR A O 1
ATOM 1352 N N . PRO A 1 168 ? -8.172 35.293 1.407 1.00 48.44 168 PRO A N 1
ATOM 1353 C CA . PRO A 1 168 ? -8.681 35.625 2.740 1.00 48.44 168 PRO A CA 1
ATOM 1354 C C . PRO A 1 168 ? -9.384 34.450 3.445 1.00 48.44 168 PRO A C 1
ATOM 1356 O O . PRO A 1 168 ? -9.471 34.439 4.662 1.00 48.44 168 PRO A O 1
ATOM 1359 N N . MET A 1 169 ? -9.843 33.426 2.706 1.00 45.56 169 MET A N 1
ATOM 1360 C CA . MET A 1 169 ? -10.431 32.198 3.260 1.00 45.56 169 MET A CA 1
ATOM 1361 C C . MET A 1 169 ? -9.472 31.345 4.101 1.00 45.56 169 MET A C 1
ATOM 1363 O O . MET A 1 169 ? -9.949 30.680 5.011 1.00 45.56 169 MET A O 1
ATOM 1367 N N . PHE A 1 170 ? -8.161 31.323 3.829 1.00 45.16 170 PHE A N 1
ATOM 1368 C CA . PHE A 1 170 ? -7.222 30.503 4.616 1.00 45.16 170 PHE A CA 1
ATOM 1369 C C . PHE A 1 170 ? -6.785 31.207 5.902 1.00 45.16 170 PHE A C 1
ATOM 1371 O O . PHE A 1 170 ? -6.686 30.573 6.949 1.00 45.16 170 PHE A O 1
ATOM 1378 N N . GLU A 1 171 ? -6.611 32.531 5.851 1.00 49.38 171 GLU A N 1
ATOM 1379 C CA . GLU A 1 171 ? -6.521 33.348 7.065 1.00 49.38 171 GLU A CA 1
ATOM 1380 C C . GLU A 1 171 ? -7.823 33.286 7.865 1.00 49.38 171 GLU A C 1
ATOM 1382 O O . GLU A 1 171 ? -7.770 33.135 9.080 1.00 49.38 171 GLU A O 1
ATOM 1387 N N . ALA A 1 172 ? -8.991 33.319 7.215 1.00 51.16 172 ALA A N 1
ATOM 1388 C CA . ALA A 1 172 ? -10.281 33.119 7.871 1.00 51.16 172 ALA A CA 1
ATOM 1389 C C . ALA A 1 172 ? -10.401 31.716 8.485 1.00 51.16 172 ALA A C 1
ATOM 1391 O O . ALA A 1 172 ? -10.865 31.601 9.605 1.00 51.16 172 ALA A O 1
ATOM 1392 N N . PHE A 1 173 ? -9.921 30.655 7.832 1.00 52.03 173 PHE A N 1
ATOM 1393 C CA . PHE A 1 173 ? -9.869 29.312 8.418 1.00 52.03 173 PHE A CA 1
ATOM 1394 C C . PHE A 1 173 ? -8.987 29.280 9.677 1.00 52.03 173 PHE A C 1
ATOM 1396 O O . PHE A 1 173 ? -9.432 28.896 10.756 1.00 52.03 173 PHE A O 1
ATOM 1403 N N . LEU A 1 174 ? -7.750 29.772 9.577 1.00 51.06 174 LEU A N 1
ATOM 1404 C CA . LEU A 1 174 ? -6.824 29.829 10.710 1.00 51.06 174 LEU A CA 1
ATOM 1405 C C . LEU A 1 174 ? -7.227 30.841 11.793 1.00 51.06 174 LEU A C 1
ATOM 1407 O O . LEU A 1 174 ? -6.655 30.789 12.879 1.00 51.06 174 LEU A O 1
ATOM 1411 N N . SER A 1 175 ? -8.176 31.748 11.543 1.00 54.53 175 SER A N 1
ATOM 1412 C CA . SER A 1 175 ? -8.631 32.757 12.514 1.00 54.53 175 SER A CA 1
ATOM 1413 C C . SER A 1 175 ? -10.053 32.550 13.048 1.00 54.53 175 SER A C 1
ATOM 1415 O O . SER A 1 175 ? -10.304 32.976 14.172 1.00 54.53 175 SER A O 1
ATOM 1417 N N . LEU A 1 176 ? -10.961 31.901 12.307 1.00 52.78 176 LEU A N 1
ATOM 1418 C CA . LEU A 1 176 ? -12.320 31.538 12.738 1.00 52.78 176 LEU A CA 1
ATOM 1419 C C . LEU A 1 176 ? -12.413 30.077 13.188 1.00 52.78 176 LEU A C 1
ATOM 1421 O O . LEU A 1 176 ? -12.861 29.824 14.302 1.00 52.78 176 LEU A O 1
ATOM 1425 N N . GLU A 1 177 ? -11.993 29.119 12.357 1.00 52.66 177 GLU A N 1
ATOM 1426 C CA . GLU A 1 177 ? -12.166 27.682 12.648 1.00 52.66 177 GLU A CA 1
ATOM 1427 C C . GLU A 1 177 ? -11.211 27.204 13.747 1.00 52.66 177 GLU A C 1
ATOM 1429 O O . GLU A 1 177 ? -11.589 26.388 14.584 1.00 52.66 177 GLU A O 1
ATOM 1434 N N . SER A 1 178 ? -10.015 27.798 13.840 1.00 50.84 178 SER A N 1
ATOM 1435 C CA . SER A 1 178 ? -9.072 27.563 14.948 1.00 50.84 178 SER A CA 1
ATOM 1436 C C . SER A 1 178 ? -9.585 28.019 16.322 1.00 50.84 178 SER A C 1
ATOM 1438 O O . SER A 1 178 ? -9.048 27.599 17.346 1.00 50.84 178 SER A O 1
ATOM 1440 N N . ARG A 1 179 ? -10.606 28.891 16.350 1.00 50.81 179 ARG A N 1
ATOM 1441 C CA . ARG A 1 179 ? -11.261 29.387 17.571 1.00 50.81 179 ARG A CA 1
ATOM 1442 C C . ARG A 1 179 ? -12.531 28.615 17.916 1.00 50.81 179 ARG A C 1
ATOM 1444 O O . ARG A 1 179 ? -13.139 28.911 18.943 1.00 50.81 179 ARG A O 1
ATOM 1451 N N . SER A 1 180 ? -12.953 27.673 17.072 1.00 59.06 180 SER A N 1
ATOM 1452 C CA . SER A 1 180 ? -14.100 26.821 17.377 1.00 59.06 180 SER A CA 1
ATOM 1453 C C . SER A 1 180 ? -13.784 25.934 18.585 1.00 59.06 180 SER A C 1
ATOM 1455 O O . SER A 1 180 ? -12.652 25.470 18.760 1.00 59.06 180 SER A O 1
ATOM 1457 N N . GLU A 1 181 ? -14.786 25.684 19.431 1.00 57.06 181 GLU A N 1
ATOM 1458 C CA . GLU A 1 181 ? -14.636 24.789 20.587 1.00 57.06 181 GLU A CA 1
ATOM 1459 C C . GLU A 1 181 ? -14.164 23.395 20.161 1.00 57.06 181 GLU A C 1
ATOM 1461 O O . GLU A 1 181 ? -13.399 22.764 20.881 1.00 57.06 181 GLU A O 1
ATOM 1466 N N . GLU A 1 182 ? -14.540 22.935 18.968 1.00 56.19 182 GLU A N 1
ATOM 1467 C CA . GLU A 1 182 ? -14.148 21.639 18.404 1.00 56.19 182 GLU A CA 1
ATOM 1468 C C . GLU A 1 182 ? -12.654 21.575 18.034 1.00 56.19 182 GLU A C 1
ATOM 1470 O O . GLU A 1 182 ? -12.033 20.520 18.171 1.00 56.19 182 GLU A O 1
ATOM 1475 N N . PHE A 1 183 ? -12.054 22.698 17.622 1.00 59.09 183 PHE A N 1
ATOM 1476 C CA . PHE A 1 183 ? -10.612 22.820 17.365 1.00 59.09 183 PHE A CA 1
ATOM 1477 C C . PHE A 1 183 ? -9.808 22.963 18.656 1.00 59.09 183 PHE A C 1
ATOM 1479 O O . PHE A 1 183 ? -8.759 22.336 18.805 1.00 59.09 183 PHE A O 1
ATOM 1486 N N . LEU A 1 184 ? -10.329 23.727 19.620 1.00 56.25 184 LEU A N 1
ATOM 1487 C CA . LEU A 1 184 ? -9.712 23.919 20.936 1.00 56.25 184 LEU A CA 1
ATOM 1488 C C . LEU A 1 184 ? -9.801 22.668 21.827 1.00 56.25 184 LEU A C 1
ATOM 1490 O O . LEU A 1 184 ? -8.927 22.450 22.663 1.00 56.25 184 LEU A O 1
ATOM 1494 N N . SER A 1 185 ? -10.826 21.835 21.634 1.00 61.66 185 SER A N 1
ATOM 1495 C CA . SER A 1 185 ? -11.037 20.570 22.352 1.00 61.66 185 SER A CA 1
ATOM 1496 C C . SER A 1 185 ? -10.606 19.331 21.561 1.00 61.66 185 SER A C 1
ATOM 1498 O O . SER A 1 185 ? -10.975 18.214 21.932 1.00 61.66 185 SER A O 1
ATOM 1500 N N . PHE A 1 186 ? -9.818 19.503 20.488 1.00 53.69 186 PHE A N 1
ATOM 1501 C CA . PHE A 1 186 ? -9.342 18.402 19.650 1.00 53.69 186 PHE A CA 1
ATOM 1502 C C . PHE A 1 186 ? -8.734 17.283 20.517 1.00 53.69 186 PHE A C 1
ATOM 1504 O O . PHE A 1 186 ? -7.757 17.545 21.217 1.00 53.69 186 PHE A O 1
ATOM 1511 N N . PRO A 1 187 ? -9.277 16.046 20.492 1.00 57.88 187 PRO A N 1
ATOM 1512 C CA . PRO A 1 187 ? -8.787 14.954 21.324 1.00 57.88 187 PRO A CA 1
ATOM 1513 C C . PRO A 1 187 ? -7.709 14.153 20.569 1.00 57.88 187 PRO A C 1
ATOM 1515 O O . PRO A 1 187 ? -8.040 13.231 19.812 1.00 57.88 187 PRO A O 1
ATOM 1518 N N . PRO A 1 188 ? -6.407 14.418 20.801 1.00 45.66 188 PRO A N 1
ATOM 1519 C CA . PRO A 1 188 ? -5.326 13.892 19.964 1.00 45.66 188 PRO A CA 1
ATOM 1520 C C . PRO A 1 188 ? -5.131 12.375 20.110 1.00 45.66 188 PRO A C 1
ATOM 1522 O O . PRO A 1 188 ? -4.491 11.748 19.275 1.00 45.66 188 PRO A O 1
ATOM 1525 N N . MET A 1 189 ? -5.705 11.775 21.160 1.00 48.47 189 MET A N 1
ATOM 1526 C CA . MET A 1 189 ? -5.675 10.331 21.428 1.00 48.47 189 MET A CA 1
ATOM 1527 C C . MET A 1 189 ? -6.900 9.579 20.885 1.00 48.47 189 MET A C 1
ATOM 1529 O O . MET A 1 189 ? -6.933 8.352 20.938 1.00 48.47 189 MET A O 1
ATOM 1533 N N . GLN A 1 190 ? -7.927 10.290 20.407 1.00 52.34 190 GLN A N 1
ATOM 1534 C CA . GLN A 1 190 ? -9.187 9.691 19.942 1.00 52.34 190 GLN A CA 1
ATOM 1535 C C . GLN A 1 190 ? -9.445 9.934 18.456 1.00 52.34 190 GLN A C 1
ATOM 1537 O O . GLN A 1 190 ? -10.099 9.114 17.812 1.00 52.34 190 GLN A O 1
ATOM 1542 N N . LYS A 1 191 ? -8.940 11.041 17.901 1.00 47.22 191 LYS A N 1
ATOM 1543 C CA . LYS A 1 191 ? -9.122 11.393 16.494 1.00 47.22 191 LYS A CA 1
ATOM 1544 C C . LYS A 1 191 ? -7.783 11.812 15.903 1.00 47.22 191 LYS A C 1
ATOM 1546 O O . LYS A 1 191 ? -7.112 12.672 16.460 1.00 47.22 191 LYS A O 1
ATOM 1551 N N . MET A 1 192 ? -7.391 11.199 14.786 1.00 48.84 192 MET A N 1
ATOM 1552 C CA . MET A 1 192 ? -6.171 11.613 14.096 1.00 48.84 192 MET A CA 1
ATOM 1553 C C . MET A 1 192 ? -6.356 13.011 13.489 1.00 48.84 192 MET A C 1
ATOM 1555 O O . MET A 1 192 ? -7.447 13.366 13.029 1.00 48.84 192 MET A O 1
ATOM 1559 N N . LEU A 1 193 ? -5.290 13.813 13.528 1.00 51.25 193 LEU A N 1
ATOM 1560 C CA . LEU A 1 193 ? -5.322 15.225 13.146 1.00 51.25 193 LEU A CA 1
ATOM 1561 C C . LEU A 1 193 ? -5.684 15.424 11.670 1.00 51.25 193 LEU A C 1
ATOM 1563 O O . LEU A 1 193 ? -6.387 16.359 11.322 1.00 51.25 193 LEU A O 1
ATOM 1567 N N . ASP A 1 194 ? -5.229 14.538 10.802 1.00 47.53 194 ASP A N 1
ATOM 1568 C CA . ASP A 1 194 ? -5.548 14.490 9.377 1.00 47.53 194 ASP A CA 1
ATOM 1569 C C . ASP A 1 194 ? -7.039 14.215 9.109 1.00 47.53 194 ASP A C 1
ATOM 1571 O O . ASP A 1 194 ? -7.641 14.910 8.292 1.00 47.53 194 ASP A O 1
ATOM 1575 N N . ILE A 1 195 ? -7.667 13.276 9.831 1.00 54.28 195 ILE A N 1
ATOM 1576 C CA . ILE A 1 195 ? -9.121 13.019 9.757 1.00 54.28 195 ILE A CA 1
ATOM 1577 C C . ILE A 1 195 ? -9.894 14.236 10.260 1.00 54.28 195 ILE A C 1
ATOM 1579 O O . ILE A 1 195 ? -10.876 14.660 9.657 1.00 54.28 195 ILE A O 1
ATOM 1583 N N . PHE A 1 196 ? -9.436 14.805 11.373 1.00 59.06 196 PHE A N 1
ATOM 1584 C CA . PHE A 1 196 ? -10.005 16.015 11.936 1.00 59.06 196 PHE A CA 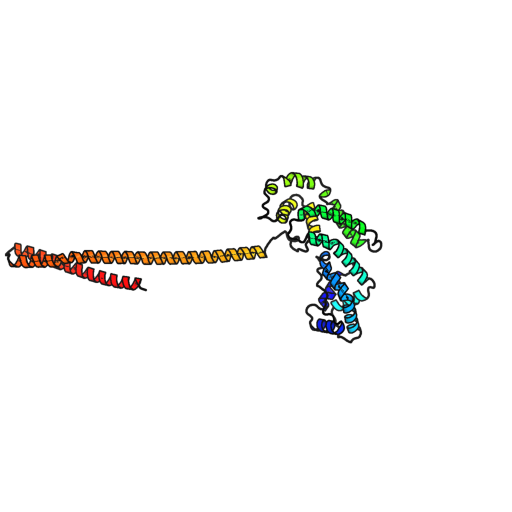1
ATOM 1585 C C . PHE A 1 196 ? -9.944 17.164 10.920 1.00 59.06 196 PHE A C 1
ATOM 1587 O O . PHE A 1 196 ? -10.986 17.657 10.509 1.00 59.06 196 PHE A O 1
ATOM 1594 N N . LEU A 1 197 ? -8.764 17.500 10.397 1.00 56.22 197 LEU A N 1
ATOM 1595 C CA . LEU A 1 197 ? -8.588 18.550 9.390 1.00 56.22 197 LEU A CA 1
ATOM 1596 C C . LEU A 1 197 ? -9.342 18.259 8.082 1.00 56.22 197 LEU A C 1
ATOM 1598 O O . LEU A 1 197 ? -9.822 19.191 7.443 1.00 56.22 197 LEU A O 1
ATOM 1602 N N . CYS A 1 198 ? -9.492 16.994 7.680 1.00 58.12 198 CYS A N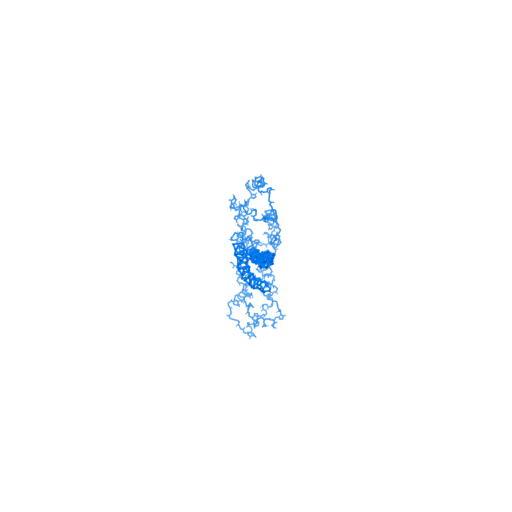 1
ATOM 1603 C CA . CYS A 1 198 ? -10.311 16.598 6.533 1.00 58.12 198 CYS A CA 1
ATOM 1604 C C . CYS A 1 198 ? -11.779 17.011 6.710 1.00 58.12 198 CYS A C 1
ATOM 1606 O O . CYS A 1 198 ? -12.370 17.560 5.780 1.00 58.12 198 CYS A O 1
ATOM 1608 N N . ASP A 1 199 ? -12.370 16.801 7.887 1.00 61.44 199 ASP A N 1
ATOM 1609 C CA . ASP A 1 199 ? -13.763 17.186 8.153 1.00 61.44 199 ASP A CA 1
ATOM 1610 C C . ASP A 1 199 ? -13.968 18.708 8.045 1.00 61.44 199 ASP A C 1
ATOM 1612 O O . ASP A 1 199 ? -14.978 19.159 7.499 1.00 61.44 199 ASP A O 1
ATOM 1616 N N . PHE A 1 200 ? -12.965 19.481 8.473 1.00 58.94 200 PHE A N 1
ATOM 1617 C CA . PHE A 1 200 ? -12.953 20.947 8.441 1.00 58.94 200 PHE A CA 1
ATOM 1618 C C . PHE A 1 200 ? -12.561 21.550 7.083 1.00 58.94 200 PHE A C 1
ATOM 1620 O O . PHE A 1 200 ? -12.911 22.688 6.787 1.00 58.94 200 PHE A O 1
ATOM 1627 N N . LEU A 1 201 ? -11.846 20.814 6.229 1.00 53.91 201 LEU A N 1
ATOM 1628 C CA . LEU A 1 201 ? -11.422 21.296 4.908 1.00 53.91 201 LEU A CA 1
ATOM 1629 C C . LEU A 1 201 ? -12.356 20.834 3.784 1.00 53.91 201 LEU A C 1
ATOM 1631 O O . LEU A 1 201 ? -12.588 21.579 2.834 1.00 53.91 201 LEU A O 1
ATOM 1635 N N . SER A 1 202 ? -12.901 19.618 3.880 1.00 59.41 202 SER A N 1
ATOM 1636 C CA . SER A 1 202 ? -13.642 18.974 2.786 1.00 59.41 202 SER A CA 1
ATOM 1637 C C . SER A 1 202 ? -14.998 19.611 2.490 1.00 59.41 202 SER A C 1
ATOM 1639 O O . SER A 1 202 ? -15.381 19.702 1.323 1.00 59.41 202 SER A O 1
ATOM 1641 N N . LYS A 1 203 ? -15.720 20.061 3.524 1.00 60.56 203 LYS A N 1
ATOM 1642 C CA . LYS A 1 203 ? -17.056 20.661 3.384 1.00 60.56 203 LYS A CA 1
ATOM 1643 C C . LYS A 1 203 ? -17.026 22.176 3.156 1.00 60.56 203 LYS A C 1
ATOM 1645 O O . LYS A 1 203 ? -17.707 22.620 2.234 1.00 60.56 203 LYS A O 1
ATOM 1650 N N . PRO A 1 204 ? -16.267 22.978 3.927 1.00 56.19 204 PRO A N 1
ATOM 1651 C CA . PRO A 1 204 ? -16.336 24.437 3.820 1.00 56.19 204 PRO A CA 1
ATOM 1652 C C . PRO A 1 204 ? -15.476 24.990 2.675 1.00 56.19 204 PRO A C 1
ATOM 1654 O O . PRO A 1 204 ? -15.782 26.050 2.134 1.00 56.19 204 PRO A O 1
ATOM 1657 N N . TYR A 1 205 ? -14.429 24.262 2.257 1.00 54.94 205 TYR A N 1
ATOM 1658 C CA . TYR A 1 205 ? -13.468 24.721 1.248 1.00 54.94 205 TYR A CA 1
ATOM 1659 C C . TYR A 1 205 ? -13.228 23.665 0.148 1.00 54.94 205 TYR A C 1
ATOM 1661 O O . TYR A 1 205 ? -12.121 23.141 0.007 1.00 54.94 205 TYR A O 1
ATOM 1669 N N . PRO A 1 206 ? -14.233 23.355 -0.693 1.00 52.84 206 PRO A N 1
ATOM 1670 C CA . PRO A 1 206 ? -14.176 22.241 -1.646 1.00 52.84 206 PRO A CA 1
ATOM 1671 C C . PRO A 1 206 ? -13.092 22.392 -2.729 1.00 52.84 206 PRO A C 1
ATOM 1673 O O . PRO A 1 206 ? -12.507 21.402 -3.168 1.00 52.84 206 PRO A O 1
ATOM 1676 N N . GLU A 1 207 ? -12.777 23.619 -3.157 1.00 50.19 207 GLU A N 1
ATOM 1677 C CA . GLU A 1 207 ? -11.709 23.859 -4.139 1.00 50.19 207 GLU A CA 1
ATOM 1678 C C . GLU A 1 207 ? -10.309 23.640 -3.557 1.00 50.19 207 GLU A C 1
ATOM 1680 O O . GLU A 1 207 ? -9.444 23.056 -4.216 1.00 50.19 207 GLU A O 1
ATOM 1685 N N . LEU A 1 208 ? -10.113 24.070 -2.308 1.00 52.19 208 LEU A N 1
ATOM 1686 C CA . LEU A 1 208 ? -8.907 23.830 -1.523 1.00 52.19 208 LEU A CA 1
ATOM 1687 C C . LEU A 1 208 ? -8.749 22.334 -1.237 1.00 52.19 208 LEU A C 1
ATOM 1689 O O . LEU A 1 208 ? -7.679 21.767 -1.441 1.00 52.19 208 LEU A O 1
ATOM 1693 N N . TRP A 1 209 ? -9.831 21.666 -0.851 1.00 55.69 209 TRP A N 1
ATOM 1694 C CA . TRP A 1 209 ? -9.847 20.227 -0.646 1.00 55.69 209 TRP A CA 1
ATOM 1695 C C . TRP A 1 209 ? -9.448 19.454 -1.907 1.00 55.69 209 TRP A C 1
ATOM 1697 O O . TRP A 1 209 ? -8.537 18.632 -1.855 1.00 55.69 209 TRP A O 1
ATOM 1707 N N . ALA A 1 210 ? -10.035 19.773 -3.064 1.00 52.75 210 ALA A N 1
ATOM 1708 C CA . ALA A 1 210 ? -9.691 19.137 -4.339 1.00 52.75 210 ALA A CA 1
ATOM 1709 C C . ALA A 1 210 ? -8.223 19.363 -4.747 1.00 52.75 210 ALA A C 1
ATOM 1711 O O . ALA A 1 210 ? -7.606 18.526 -5.415 1.00 52.75 210 ALA A O 1
ATOM 1712 N N . PHE A 1 211 ? -7.654 20.503 -4.364 1.00 52.78 211 PHE A N 1
ATOM 1713 C CA . PHE A 1 211 ? -6.243 20.813 -4.539 1.00 52.78 211 PHE A CA 1
ATOM 1714 C C . PHE A 1 211 ? -5.352 19.981 -3.598 1.00 52.78 211 PHE A C 1
ATOM 1716 O O . PHE A 1 211 ? -4.434 19.313 -4.080 1.00 52.78 211 PHE A O 1
ATOM 1723 N N . CYS A 1 212 ? -5.659 19.947 -2.296 1.00 51.38 212 CYS A N 1
ATOM 1724 C CA . CYS A 1 212 ? -4.945 19.145 -1.300 1.00 51.38 212 CYS A CA 1
ATOM 1725 C C . CYS A 1 212 ? -5.010 17.659 -1.652 1.00 51.38 212 CYS A C 1
ATOM 1727 O O . CYS A 1 212 ? -3.998 16.977 -1.589 1.00 51.38 212 CYS A O 1
ATOM 1729 N N . GLN A 1 213 ? -6.157 17.169 -2.127 1.00 52.19 213 GLN A N 1
ATOM 1730 C CA . GLN A 1 213 ? -6.309 15.810 -2.637 1.00 52.19 213 GLN A CA 1
ATOM 1731 C C . GLN A 1 213 ? -5.377 15.534 -3.816 1.00 52.19 213 GLN A C 1
ATOM 1733 O O . GLN A 1 213 ? -4.663 14.545 -3.782 1.00 52.19 213 GLN A O 1
ATOM 1738 N N . LYS A 1 214 ? -5.319 16.389 -4.846 1.00 52.97 214 LYS A N 1
ATOM 1739 C CA . LYS A 1 214 ? -4.402 16.179 -5.986 1.00 52.97 214 LYS A CA 1
ATOM 1740 C C . LYS A 1 214 ? -2.938 16.183 -5.556 1.00 52.97 214 LYS A C 1
ATOM 1742 O O . LYS A 1 214 ? -2.151 15.405 -6.083 1.00 52.97 214 LYS A O 1
ATOM 1747 N N . LEU A 1 215 ? -2.582 17.039 -4.604 1.00 50.25 215 LEU A N 1
ATOM 1748 C CA . LEU A 1 215 ? -1.232 17.135 -4.067 1.00 50.25 215 LEU A CA 1
ATOM 1749 C C . LEU A 1 215 ? -0.856 15.919 -3.204 1.00 50.25 215 LEU A C 1
ATOM 1751 O O . LEU A 1 215 ? 0.222 15.358 -3.368 1.00 50.25 215 LEU A O 1
ATOM 1755 N N . LEU A 1 216 ? -1.766 15.480 -2.333 1.00 50.84 216 LEU A N 1
ATOM 1756 C CA . LEU A 1 216 ? -1.603 14.306 -1.478 1.00 50.84 216 LEU A CA 1
ATOM 1757 C C . LEU A 1 216 ? -1.708 13.001 -2.273 1.00 50.84 216 LEU A C 1
ATOM 1759 O O . LEU A 1 216 ? -1.029 12.045 -1.950 1.00 50.84 216 LEU A O 1
ATOM 1763 N N . ILE A 1 217 ? -2.474 12.934 -3.363 1.00 48.41 217 ILE A N 1
ATOM 1764 C CA . ILE A 1 217 ? -2.474 11.785 -4.289 1.00 48.41 217 ILE A CA 1
ATOM 1765 C C . ILE A 1 217 ? -1.095 11.632 -4.947 1.00 48.41 217 ILE A C 1
ATOM 1767 O O . ILE A 1 217 ? -0.626 10.510 -5.137 1.00 48.41 217 ILE A O 1
ATOM 1771 N N . LEU A 1 218 ? -0.418 12.747 -5.243 1.00 46.72 218 LEU A N 1
ATOM 1772 C CA . LEU A 1 218 ? 0.975 12.738 -5.696 1.00 46.72 218 LEU A CA 1
ATOM 1773 C C . LEU A 1 218 ? 1.964 12.387 -4.568 1.00 46.72 218 LEU A C 1
ATOM 1775 O O . LEU A 1 218 ? 3.074 11.967 -4.891 1.00 46.72 218 LEU A O 1
ATOM 1779 N N . SER A 1 219 ? 1.585 12.551 -3.288 1.00 42.12 219 SER A N 1
ATOM 1780 C CA . SER A 1 219 ? 2.461 12.322 -2.129 1.00 42.12 219 SER A CA 1
ATOM 1781 C C . SER A 1 219 ? 2.258 11.008 -1.378 1.00 42.12 219 SER A C 1
ATOM 1783 O O . SER A 1 219 ? 3.205 10.541 -0.762 1.00 42.12 219 SER A O 1
ATOM 1785 N N . HIS A 1 220 ? 1.073 10.403 -1.407 1.00 45.25 220 HIS A N 1
ATOM 1786 C CA . HIS A 1 220 ? 0.721 9.300 -0.513 1.00 45.25 220 HIS A CA 1
ATOM 1787 C C . HIS A 1 220 ? 0.523 7.957 -1.194 1.00 45.25 220 HIS A C 1
ATOM 1789 O O . HIS A 1 220 ? 0.408 6.958 -0.488 1.00 45.25 220 HIS A O 1
ATOM 1795 N N . GLY A 1 221 ? 0.413 7.891 -2.521 1.00 46.22 221 GLY A N 1
ATOM 1796 C CA . GLY A 1 221 ? 0.294 6.602 -3.198 1.00 46.22 221 GLY A CA 1
ATOM 1797 C C . GLY A 1 221 ? -0.816 5.707 -2.640 1.00 46.22 221 GLY A C 1
ATOM 1798 O O . GLY A 1 221 ? -0.717 4.477 -2.690 1.00 46.22 221 GLY A O 1
ATOM 1799 N N . GLN A 1 222 ? -1.864 6.301 -2.072 1.00 42.00 222 GLN A N 1
ATOM 1800 C CA . GLN A 1 222 ? -2.935 5.571 -1.425 1.00 42.00 222 GLN A CA 1
ATOM 1801 C C . GLN A 1 222 ? -4.190 5.658 -2.285 1.00 42.00 222 GLN A C 1
ATOM 1803 O O . GLN A 1 222 ? -4.764 6.728 -2.461 1.00 42.00 222 GLN A O 1
ATOM 1808 N N . ALA A 1 223 ? -4.721 4.501 -2.686 1.00 38.56 223 ALA A N 1
ATOM 1809 C CA . ALA A 1 223 ? -6.079 4.352 -3.229 1.00 38.56 223 ALA A CA 1
ATOM 1810 C C . ALA A 1 223 ? -7.199 4.721 -2.214 1.00 38.56 223 ALA A C 1
ATOM 1812 O O . ALA A 1 223 ? -8.367 4.392 -2.422 1.00 38.56 223 ALA A O 1
ATOM 1813 N N . PHE A 1 224 ? -6.807 5.331 -1.094 1.00 36.91 224 PHE A N 1
ATOM 1814 C CA . PHE A 1 224 ? -7.554 5.679 0.106 1.00 36.91 224 PHE A CA 1
ATOM 1815 C C . PHE A 1 224 ? -7.965 7.155 0.103 1.00 36.91 224 PHE A C 1
ATOM 1817 O O . PHE A 1 224 ? -9.100 7.473 0.438 1.00 36.91 224 PHE A O 1
ATOM 1824 N N . VAL A 1 225 ? -7.089 8.045 -0.387 1.00 41.75 225 VAL A N 1
ATOM 1825 C CA . VAL A 1 225 ? -7.421 9.461 -0.638 1.00 41.75 225 VAL A CA 1
ATOM 1826 C C . VAL A 1 225 ? -8.412 9.576 -1.804 1.00 41.75 225 VAL A C 1
ATOM 1828 O O . VAL A 1 225 ? -9.318 10.402 -1.770 1.00 41.75 225 VAL A O 1
ATOM 1831 N N . GLU A 1 226 ? -8.318 8.679 -2.793 1.00 38.88 226 GLU A N 1
ATOM 1832 C CA . GLU A 1 226 ? -9.263 8.588 -3.919 1.00 38.88 226 GLU A CA 1
ATOM 1833 C C . GLU A 1 226 ? -10.662 8.073 -3.522 1.00 38.88 226 GLU A C 1
ATOM 1835 O O . GLU A 1 226 ? -11.609 8.232 -4.288 1.00 38.88 226 GLU A O 1
ATOM 1840 N N . ARG A 1 227 ? -10.817 7.454 -2.340 1.00 41.97 227 ARG A N 1
ATOM 1841 C CA . ARG A 1 227 ? -12.068 6.809 -1.887 1.00 41.97 227 ARG A CA 1
ATOM 1842 C C . ARG A 1 227 ? -12.644 7.364 -0.579 1.00 41.97 227 ARG A C 1
ATOM 1844 O O . ARG A 1 227 ? -13.585 6.779 -0.051 1.00 41.97 227 ARG A O 1
ATOM 1851 N N . GLY A 1 228 ? -12.122 8.494 -0.096 1.00 35.84 228 GLY A N 1
ATOM 1852 C CA . GLY A 1 228 ? -12.475 9.056 1.207 1.00 35.84 228 GLY A CA 1
ATOM 1853 C C . GLY A 1 228 ? -11.813 8.264 2.335 1.00 35.84 228 GLY A C 1
ATOM 1854 O O . GLY A 1 228 ? -11.953 7.045 2.410 1.00 35.84 228 GLY A O 1
ATOM 1855 N N . PHE A 1 229 ? -11.065 8.965 3.187 1.00 36.66 229 PHE A N 1
ATOM 1856 C CA . PHE A 1 229 ? -10.344 8.437 4.346 1.00 36.66 229 PHE A CA 1
ATOM 1857 C C . PHE A 1 229 ? -11.160 7.368 5.089 1.00 36.66 229 PHE A C 1
ATOM 1859 O O . PHE A 1 229 ? -12.078 7.681 5.837 1.00 36.66 229 PHE A O 1
ATOM 1866 N N . SER A 1 230 ? -10.826 6.093 4.899 1.00 35.88 230 SER A N 1
ATOM 1867 C CA . SER A 1 230 ? -11.439 4.987 5.638 1.00 35.88 230 SER A CA 1
ATOM 1868 C C . SER A 1 230 ? -10.415 4.414 6.599 1.00 35.88 230 SER A C 1
ATOM 1870 O O . SER A 1 230 ? -10.016 3.253 6.452 1.00 35.88 230 SER A O 1
ATOM 1872 N N . VAL A 1 231 ? -9.955 5.226 7.555 1.00 38.53 231 VAL A N 1
ATOM 1873 C CA . VAL A 1 231 ? -9.052 4.768 8.618 1.00 38.53 231 VAL A CA 1
ATOM 1874 C C . VAL A 1 231 ? -9.590 3.457 9.197 1.00 38.53 231 VAL A C 1
ATOM 1876 O O . VAL A 1 231 ? -10.717 3.366 9.677 1.00 38.53 231 VAL A O 1
ATOM 1879 N N . ASN A 1 232 ? -8.766 2.418 9.059 1.00 39.28 232 ASN A N 1
ATOM 1880 C CA . ASN A 1 232 ? -8.865 1.141 9.747 1.00 39.28 232 ASN A CA 1
ATOM 1881 C C . ASN A 1 232 ? -9.979 0.158 9.394 1.00 39.28 232 ASN A C 1
ATOM 1883 O O . ASN A 1 232 ? -10.511 -0.480 10.289 1.00 39.28 232 ASN A O 1
ATOM 1887 N N . LYS A 1 233 ? -10.227 -0.184 8.122 1.00 45.25 233 LYS A N 1
ATOM 1888 C CA . LYS A 1 233 ? -10.997 -1.427 7.884 1.00 45.25 233 LYS A CA 1
ATOM 1889 C C . LYS A 1 233 ? -10.322 -2.644 8.540 1.00 45.25 233 LYS A C 1
ATOM 1891 O O . LYS A 1 233 ? -11.003 -3.403 9.209 1.00 45.25 233 LYS A O 1
ATOM 1896 N N . GLN A 1 234 ? -9.003 -2.819 8.434 1.00 47.41 234 GLN A N 1
ATOM 1897 C CA . GLN A 1 234 ? -8.354 -4.031 8.953 1.00 47.41 234 GLN A CA 1
ATOM 1898 C C . GLN A 1 234 ? -8.154 -4.017 10.478 1.00 47.41 234 GLN A C 1
ATOM 1900 O O . GLN A 1 234 ? -8.464 -5.005 11.139 1.00 47.41 234 GLN A O 1
ATOM 1905 N N . GLU A 1 235 ? -7.713 -2.903 11.064 1.00 48.62 235 GLU A N 1
ATOM 1906 C CA . GLU A 1 235 ? -7.535 -2.793 12.520 1.00 48.62 235 GLU A CA 1
ATOM 1907 C C . GLU A 1 235 ? -8.864 -2.651 13.271 1.00 48.62 235 GLU A C 1
ATOM 1909 O O . GLU A 1 235 ? -9.011 -3.232 14.345 1.00 48.62 235 GLU A O 1
ATOM 1914 N N . LEU A 1 236 ? -9.875 -1.985 12.695 1.00 45.47 236 LEU A N 1
ATOM 1915 C CA . LEU A 1 236 ? -11.222 -1.947 13.271 1.00 45.47 236 LEU A CA 1
ATOM 1916 C C . LEU A 1 236 ? -11.897 -3.314 13.129 1.00 45.47 236 LEU A C 1
ATOM 1918 O O . LEU A 1 236 ? -12.520 -3.760 14.082 1.00 45.47 236 LEU A O 1
ATOM 1922 N N . LEU A 1 237 ? -11.719 -4.042 12.015 1.00 51.66 237 LEU A N 1
ATOM 1923 C CA . LEU A 1 237 ? -12.179 -5.435 11.919 1.00 51.66 237 LEU A CA 1
ATOM 1924 C C . LEU A 1 237 ? -11.474 -6.336 12.939 1.00 51.66 237 LEU A C 1
ATOM 1926 O O . LEU A 1 237 ? -12.143 -7.160 13.554 1.00 51.66 237 LEU A O 1
ATOM 1930 N N . ASN A 1 238 ? -10.172 -6.159 13.180 1.00 55.03 238 ASN A N 1
ATOM 1931 C CA . ASN A 1 238 ? -9.429 -6.931 14.183 1.00 55.03 238 ASN A CA 1
ATOM 1932 C C . ASN A 1 238 ? -9.840 -6.568 15.621 1.00 55.03 238 ASN A C 1
ATOM 1934 O O . ASN A 1 238 ? -9.989 -7.456 16.465 1.00 55.03 238 ASN A O 1
ATOM 1938 N N . SER A 1 239 ? -10.091 -5.288 15.900 1.00 54.22 239 SER A N 1
ATOM 1939 C CA . SER A 1 239 ? -10.590 -4.798 17.190 1.00 54.22 239 SER A CA 1
ATOM 1940 C C . SER A 1 239 ? -12.030 -5.250 17.446 1.00 54.22 239 SER A C 1
ATOM 1942 O O . SER A 1 239 ? -12.330 -5.791 18.509 1.00 54.22 239 SER A O 1
ATOM 1944 N N . VAL A 1 240 ? -12.910 -5.150 16.445 1.00 58.28 240 VAL A N 1
ATOM 1945 C CA . VAL A 1 240 ? -14.302 -5.623 16.496 1.00 58.28 240 VAL A CA 1
ATOM 1946 C C . VAL A 1 240 ? -14.357 -7.149 16.590 1.00 58.28 240 VAL A C 1
ATOM 1948 O O . VAL A 1 240 ? -15.150 -7.677 17.367 1.00 58.28 240 VAL A O 1
ATOM 1951 N N . ALA A 1 241 ? -13.492 -7.881 15.881 1.00 60.03 241 ALA A N 1
ATOM 1952 C CA . ALA A 1 241 ? -13.366 -9.334 16.018 1.00 60.03 241 ALA A CA 1
ATOM 1953 C C . ALA A 1 241 ? -12.898 -9.725 17.428 1.00 60.03 241 ALA A C 1
ATOM 1955 O O . ALA A 1 241 ? -13.478 -10.623 18.044 1.00 60.03 241 ALA A O 1
ATOM 1956 N N . SER A 1 242 ? -11.916 -9.004 17.977 1.00 61.47 242 SER A N 1
ATOM 1957 C CA . SER A 1 242 ? -11.421 -9.209 19.343 1.00 61.47 242 SER A CA 1
ATOM 1958 C C . SER A 1 242 ? -12.485 -8.875 20.396 1.00 61.47 242 SER A C 1
ATOM 1960 O O . SER A 1 242 ? -12.702 -9.651 21.326 1.00 61.47 242 SER A O 1
ATOM 1962 N N . ALA A 1 243 ? -13.220 -7.772 20.233 1.00 58.47 243 ALA A N 1
ATOM 1963 C CA . ALA A 1 243 ? -14.326 -7.380 21.105 1.00 58.47 243 ALA A CA 1
ATOM 1964 C C . ALA A 1 243 ? -15.488 -8.384 21.041 1.00 58.47 243 ALA A C 1
ATOM 1966 O O . ALA A 1 243 ? -16.006 -8.792 22.080 1.00 58.47 243 ALA A O 1
ATOM 1967 N N . ARG A 1 244 ? -15.841 -8.861 19.841 1.00 64.56 244 ARG A N 1
ATOM 1968 C CA . ARG A 1 244 ? -16.861 -9.898 19.635 1.00 64.56 244 ARG A CA 1
ATOM 1969 C C . ARG A 1 244 ? -16.454 -11.233 20.260 1.00 64.56 244 ARG A C 1
ATOM 1971 O O . ARG A 1 244 ? -17.304 -11.902 20.844 1.00 64.56 244 ARG A O 1
ATOM 1978 N N . SER A 1 245 ? -15.178 -11.613 20.164 1.00 68.12 245 SER A N 1
ATOM 1979 C CA . SER A 1 245 ? -14.646 -12.819 20.810 1.00 68.12 245 SER A CA 1
ATOM 1980 C C . SER A 1 245 ? -14.739 -12.717 22.338 1.00 68.12 245 SER A C 1
ATOM 1982 O O . SER A 1 245 ? -15.333 -13.588 22.974 1.00 68.12 245 SER A O 1
ATOM 1984 N N . ARG A 1 246 ? -14.288 -11.594 22.924 1.00 70.81 246 ARG A N 1
ATOM 1985 C CA . ARG A 1 246 ? -14.415 -11.318 24.369 1.00 70.81 246 ARG A CA 1
ATOM 1986 C C . ARG A 1 246 ? -15.871 -11.330 24.840 1.00 70.81 246 ARG A C 1
ATOM 1988 O O . ARG A 1 246 ? -16.173 -11.937 25.862 1.00 70.81 246 ARG A O 1
ATOM 1995 N N . TYR A 1 247 ? -16.782 -10.729 24.075 1.00 70.38 247 TYR A N 1
ATOM 1996 C CA . TYR A 1 247 ? -18.207 -10.711 24.405 1.00 70.38 247 TYR A CA 1
ATOM 1997 C C . TYR A 1 247 ? -18.850 -12.103 24.335 1.00 70.38 247 TYR A C 1
ATOM 1999 O O . TYR A 1 247 ? -19.625 -12.459 25.220 1.00 70.38 247 TYR A O 1
ATOM 2007 N N . ARG A 1 248 ? -18.496 -12.937 23.343 1.00 73.38 248 ARG A N 1
ATOM 2008 C CA . ARG A 1 248 ? -18.949 -14.341 23.293 1.00 73.38 248 ARG A CA 1
ATOM 2009 C C . ARG A 1 248 ? -18.475 -15.131 24.508 1.00 73.38 248 ARG A C 1
ATOM 2011 O O . ARG A 1 248 ? -19.283 -15.828 25.112 1.00 73.38 248 ARG A O 1
ATOM 2018 N N . VAL A 1 249 ? -17.202 -14.990 24.882 1.00 81.25 249 VAL A N 1
ATOM 2019 C CA . VAL A 1 249 ? -16.643 -15.650 26.072 1.00 81.25 249 VAL A CA 1
ATOM 2020 C C . VAL A 1 249 ? -17.366 -15.186 27.338 1.00 81.25 249 VAL A C 1
ATOM 2022 O O . VAL A 1 249 ? -17.764 -16.026 28.140 1.00 81.25 249 VAL A O 1
ATOM 2025 N N . HIS A 1 250 ? -17.614 -13.882 27.490 1.00 83.69 250 HIS A N 1
ATOM 2026 C CA . HIS A 1 250 ? -18.377 -13.335 28.614 1.00 83.69 250 HIS A CA 1
ATOM 2027 C C . HIS A 1 250 ? -19.817 -13.875 28.661 1.00 83.69 250 HIS A C 1
ATOM 2029 O O . HIS A 1 250 ? -20.282 -14.308 29.711 1.00 83.69 250 HIS A O 1
ATOM 2035 N N . LEU A 1 251 ? -20.525 -13.924 27.525 1.00 80.69 251 LEU A N 1
ATOM 2036 C CA . LEU A 1 251 ? -21.872 -14.503 27.454 1.00 80.69 251 LEU A CA 1
ATOM 2037 C C . LEU A 1 251 ? -21.890 -15.994 27.817 1.00 80.69 251 LEU A C 1
ATOM 2039 O O . LEU A 1 251 ? -22.816 -16.450 28.491 1.00 80.69 251 LEU A O 1
ATOM 2043 N N . ASP A 1 252 ? -20.884 -16.762 27.394 1.00 84.56 252 ASP A N 1
ATOM 2044 C CA . ASP A 1 252 ? -20.766 -18.175 27.756 1.00 84.56 252 ASP A CA 1
ATOM 2045 C C . ASP A 1 252 ? -20.416 -18.359 29.242 1.00 84.56 252 ASP A C 1
ATOM 2047 O O . ASP A 1 252 ? -20.948 -19.270 29.882 1.00 84.56 252 ASP A O 1
ATOM 2051 N N . GLN A 1 253 ? -19.594 -17.476 29.822 1.00 85.12 253 GLN A N 1
ATOM 2052 C CA . GLN A 1 253 ? -19.324 -17.432 31.264 1.00 85.12 253 GLN A CA 1
ATOM 2053 C C . GLN A 1 253 ? -20.590 -17.109 32.063 1.00 85.12 253 GLN A C 1
ATOM 2055 O O . GLN A 1 253 ? -20.921 -17.853 32.981 1.00 85.12 253 GLN A O 1
ATOM 2060 N N . GLU A 1 254 ? -21.353 -16.090 31.669 1.00 83.75 254 GLU A N 1
ATOM 2061 C CA . GLU A 1 254 ? -22.620 -15.722 32.313 1.00 83.75 254 GLU A CA 1
ATOM 2062 C C . GLU A 1 254 ? -23.660 -16.845 32.214 1.00 83.75 254 GLU A C 1
ATOM 2064 O O . GLU A 1 254 ? -24.343 -17.168 33.187 1.00 83.75 254 GLU A O 1
ATOM 2069 N N . ARG A 1 255 ? -23.750 -17.528 31.064 1.00 86.31 255 ARG A N 1
ATOM 2070 C CA . ARG A 1 255 ? -24.605 -18.719 30.914 1.00 86.31 255 ARG A CA 1
ATOM 2071 C C . ARG A 1 255 ? -24.162 -19.859 31.829 1.00 86.31 255 ARG A C 1
ATOM 2073 O O . ARG A 1 255 ? -25.016 -20.523 32.417 1.00 86.31 255 ARG A O 1
ATOM 2080 N N . ARG A 1 256 ? -22.853 -20.112 31.952 1.00 86.06 256 ARG A N 1
ATOM 2081 C CA . ARG A 1 256 ? -22.305 -21.128 32.871 1.00 86.06 256 ARG A CA 1
ATOM 2082 C C . ARG A 1 256 ? -22.568 -20.755 34.327 1.00 86.06 256 ARG A C 1
ATOM 2084 O O . ARG A 1 256 ? -22.983 -21.625 35.088 1.00 86.06 256 ARG A O 1
ATOM 2091 N N . LYS A 1 257 ? -22.406 -19.481 34.685 1.00 87.75 257 LYS A N 1
ATOM 2092 C CA . LYS A 1 257 ? -22.673 -18.950 36.021 1.00 87.75 257 LYS A CA 1
ATOM 2093 C C . LYS A 1 257 ? -24.143 -19.118 36.390 1.00 87.75 257 LYS A C 1
ATOM 2095 O O . LYS A 1 257 ? -24.422 -19.791 37.372 1.00 87.75 257 LYS A O 1
ATOM 2100 N N . LYS A 1 258 ? -25.076 -18.694 35.529 1.00 86.88 258 LYS A N 1
ATOM 2101 C CA . LYS A 1 258 ? -26.521 -18.914 35.731 1.00 86.88 258 LYS A CA 1
ATOM 2102 C C . LYS A 1 258 ? -26.888 -20.393 35.854 1.00 86.88 258 LYS A C 1
ATOM 2104 O O . LYS A 1 258 ? -27.698 -20.755 36.699 1.00 86.88 258 LYS A O 1
ATOM 2109 N N . LYS A 1 259 ? -26.289 -21.276 35.042 1.00 85.56 259 LYS A N 1
ATOM 2110 C CA . LYS A 1 259 ? -26.496 -22.733 35.168 1.00 85.56 259 LYS A CA 1
ATOM 2111 C C . LYS A 1 259 ? -25.962 -23.276 36.496 1.00 85.56 259 LYS A C 1
ATOM 2113 O O . LYS A 1 259 ? -26.618 -24.118 37.104 1.00 85.56 259 LYS A O 1
ATOM 2118 N N . SER A 1 260 ? -24.799 -22.804 36.942 1.00 81.75 260 SER A N 1
ATOM 2119 C CA . SER A 1 260 ? -24.200 -23.181 38.225 1.00 81.75 260 SER A CA 1
ATOM 2120 C C . SER A 1 260 ? -25.021 -22.667 39.406 1.00 81.75 260 SER A C 1
ATOM 2122 O O . SER A 1 260 ? -25.288 -23.428 40.327 1.00 81.75 260 SER A O 1
ATOM 2124 N N . GLU A 1 261 ? -25.476 -21.416 39.359 1.00 86.69 261 GLU A N 1
ATOM 2125 C CA . GLU A 1 261 ? -26.354 -20.805 40.361 1.00 86.69 261 GLU A CA 1
ATOM 2126 C C . GLU A 1 261 ? -27.696 -21.532 40.429 1.00 86.69 261 GLU A C 1
ATOM 2128 O O . GLU A 1 261 ? -28.120 -21.914 41.512 1.00 86.69 261 GLU A O 1
ATOM 2133 N N . ALA A 1 262 ? -28.323 -21.832 39.287 1.00 85.12 262 ALA A N 1
ATOM 2134 C CA . ALA A 1 262 ? -29.559 -22.609 39.248 1.00 85.12 262 ALA A CA 1
ATOM 2135 C C . ALA A 1 262 ? -29.362 -24.038 39.784 1.00 85.12 262 ALA A C 1
ATOM 2137 O O . ALA A 1 262 ? -30.222 -24.558 40.494 1.00 85.12 262 ALA A O 1
ATOM 2138 N N . ARG A 1 263 ? -28.228 -24.689 39.479 1.00 83.94 263 ARG A N 1
ATOM 2139 C CA . ARG A 1 263 ? -27.889 -26.008 40.042 1.00 83.94 263 ARG A CA 1
ATOM 2140 C C . ARG A 1 263 ? -27.644 -25.921 41.551 1.00 83.94 263 ARG A C 1
ATOM 2142 O O . ARG A 1 263 ? -28.116 -26.787 42.278 1.00 83.94 263 ARG A O 1
ATOM 2149 N N . GLY A 1 264 ? -26.959 -24.876 42.014 1.00 85.62 264 GLY A N 1
ATOM 2150 C CA . GLY A 1 264 ? -26.713 -24.600 43.428 1.00 85.62 264 GLY A CA 1
ATOM 2151 C C . GLY A 1 264 ? -28.003 -24.324 44.197 1.00 85.62 264 GLY A C 1
ATOM 2152 O O . GLY A 1 264 ? -28.214 -24.916 45.247 1.00 85.62 264 GLY A O 1
ATOM 2153 N N . GLN A 1 265 ? -28.911 -23.519 43.641 1.00 85.44 265 GLN A N 1
ATOM 2154 C CA . GLN A 1 265 ? -30.237 -23.263 44.210 1.00 85.44 265 GLN A CA 1
ATOM 2155 C C . GLN A 1 265 ? -31.075 -24.542 44.290 1.00 85.44 265 GLN A C 1
ATOM 2157 O O . GLN A 1 265 ? -31.667 -24.808 45.329 1.00 85.44 265 GLN A O 1
ATOM 2162 N N . LYS A 1 266 ? -31.087 -25.370 43.234 1.00 86.06 266 LYS A N 1
ATOM 2163 C CA . LYS A 1 266 ? -31.778 -26.671 43.255 1.00 86.06 266 LYS A CA 1
ATOM 2164 C C . LYS A 1 266 ? -31.199 -27.615 44.308 1.00 86.06 266 LYS A C 1
ATOM 2166 O O . LYS A 1 266 ? -31.961 -28.279 45.001 1.00 86.06 266 LYS A O 1
ATOM 2171 N N . ARG A 1 267 ? -29.869 -27.666 44.435 1.00 85.94 267 ARG A N 1
ATOM 2172 C CA . ARG A 1 267 ? -29.193 -28.479 45.452 1.00 85.94 267 ARG A CA 1
ATOM 2173 C C . ARG A 1 267 ? -29.520 -27.988 46.861 1.00 85.94 267 ARG A C 1
ATOM 2175 O O . ARG A 1 267 ? -29.914 -28.800 47.684 1.00 85.94 267 ARG A O 1
ATOM 2182 N N . LYS A 1 268 ? -29.452 -26.675 47.098 1.00 88.12 268 LYS A N 1
ATOM 2183 C CA . LYS A 1 268 ? -29.811 -26.062 48.381 1.00 88.12 268 LYS A CA 1
ATOM 2184 C C . LYS A 1 268 ? -31.272 -26.328 48.749 1.00 88.12 268 LYS A C 1
ATOM 2186 O O . LYS A 1 268 ? -31.537 -26.800 49.840 1.00 88.12 268 LYS A O 1
ATOM 2191 N N . ALA A 1 269 ? -32.207 -26.143 47.815 1.00 87.62 269 ALA A N 1
ATOM 2192 C CA . ALA A 1 269 ? -33.620 -26.445 48.049 1.00 87.62 269 ALA A CA 1
ATOM 2193 C C . ALA A 1 269 ? -33.864 -27.929 48.385 1.00 87.62 269 ALA A C 1
ATOM 2195 O O . ALA A 1 269 ? -34.720 -28.250 49.205 1.00 87.62 269 ALA A O 1
ATOM 2196 N N . ALA A 1 270 ? -33.110 -28.844 47.767 1.00 86.62 270 ALA A N 1
ATOM 2197 C CA . ALA A 1 270 ? -33.175 -30.267 48.088 1.00 86.62 270 ALA A CA 1
ATOM 2198 C C . ALA A 1 270 ? -32.542 -30.599 49.455 1.00 86.62 270 ALA A C 1
ATOM 2200 O O . ALA A 1 270 ? -33.052 -31.471 50.157 1.00 86.62 270 ALA A O 1
ATOM 2201 N N . GLU A 1 271 ? -31.465 -29.909 49.842 1.00 87.75 271 GLU A N 1
ATOM 2202 C CA . GLU A 1 271 ? -30.846 -30.010 51.171 1.00 87.75 271 GLU A CA 1
ATOM 2203 C C . GLU A 1 271 ? -31.794 -29.484 52.267 1.00 87.75 271 GLU A C 1
ATOM 2205 O O . GLU A 1 271 ? -32.043 -30.204 53.235 1.00 87.75 271 GLU A O 1
ATOM 2210 N N . ASP A 1 272 ? -32.411 -28.314 52.063 1.00 89.94 272 ASP A N 1
ATOM 2211 C CA . ASP A 1 272 ? -33.405 -27.720 52.970 1.00 89.94 272 ASP A CA 1
ATOM 2212 C C . ASP A 1 272 ? -34.629 -28.647 53.134 1.00 89.94 272 ASP A C 1
ATOM 2214 O O . ASP A 1 272 ? -35.096 -28.905 54.244 1.00 89.94 272 ASP A O 1
ATOM 2218 N N . TYR A 1 273 ? -35.123 -29.227 52.033 1.00 88.06 273 TYR A N 1
ATOM 2219 C CA . TYR A 1 273 ? -36.229 -30.190 52.069 1.00 88.06 273 TYR A CA 1
ATOM 2220 C C . TYR A 1 273 ? -35.869 -31.472 52.836 1.00 88.06 273 TYR A C 1
ATOM 2222 O O . TYR A 1 273 ? -36.680 -32.001 53.598 1.00 88.06 273 TYR A O 1
ATOM 2230 N N . LEU A 1 274 ? -34.641 -31.974 52.672 1.00 88.62 274 LEU A N 1
ATOM 2231 C CA . LEU A 1 274 ? -34.155 -33.132 53.422 1.00 88.62 274 LEU A CA 1
ATOM 2232 C C . LEU A 1 274 ? -34.067 -32.831 54.926 1.00 88.62 274 LEU A C 1
ATOM 2234 O O . LEU A 1 274 ? -34.354 -33.703 55.750 1.00 88.62 274 LEU A O 1
ATOM 2238 N N . GLU A 1 275 ? -33.660 -31.617 55.293 1.00 90.00 275 GLU A N 1
ATOM 2239 C CA . GLU A 1 275 ? -33.615 -31.173 56.685 1.00 90.00 275 GLU A CA 1
ATOM 2240 C C . GLU A 1 275 ? -35.020 -31.081 57.298 1.00 90.00 275 GLU A C 1
ATOM 2242 O O . GLU A 1 275 ? -35.240 -31.594 58.400 1.00 90.00 275 GLU A O 1
ATOM 2247 N N . GLU A 1 276 ? -35.997 -30.565 56.549 1.00 90.88 276 GLU A N 1
ATOM 2248 C CA . GLU A 1 276 ? -37.408 -30.532 56.954 1.00 90.88 276 GLU A CA 1
ATOM 2249 C C . GLU A 1 276 ? -37.962 -31.951 57.194 1.00 90.88 276 GLU A C 1
ATOM 2251 O O . GLU A 1 276 ? -38.588 -32.218 58.225 1.00 90.88 276 GLU A O 1
ATOM 2256 N N . LEU A 1 277 ? -37.662 -32.907 56.302 1.00 88.06 277 LEU A N 1
ATOM 2257 C CA . LEU A 1 277 ? -38.047 -34.314 56.479 1.00 88.06 277 LEU A CA 1
ATOM 2258 C C . LEU A 1 277 ? -37.414 -34.936 57.732 1.00 88.06 277 LEU A C 1
ATOM 2260 O O . LEU A 1 277 ? -38.094 -35.634 58.490 1.00 88.06 277 LEU A O 1
ATOM 2264 N N . LYS A 1 278 ? -36.131 -34.663 58.003 1.00 88.62 278 LYS A N 1
ATOM 2265 C CA . LYS A 1 278 ? -35.448 -35.133 59.223 1.00 88.62 278 LYS A CA 1
ATOM 2266 C C . LYS A 1 278 ? -36.060 -34.533 60.487 1.00 88.62 278 LYS A C 1
ATOM 2268 O O . LYS A 1 278 ? -36.228 -35.243 61.482 1.00 88.62 278 LYS A O 1
ATOM 2273 N N . LYS A 1 279 ? -36.422 -33.249 60.455 1.00 89.56 279 LYS A N 1
ATOM 2274 C CA . LYS A 1 279 ? -37.107 -32.573 61.561 1.00 89.56 279 LYS A CA 1
ATOM 2275 C C . LYS A 1 279 ? -38.476 -33.203 61.814 1.00 89.56 279 LYS A C 1
ATOM 2277 O O . LYS A 1 279 ? -38.775 -33.564 62.951 1.00 89.56 279 LYS A O 1
ATOM 2282 N N . ARG A 1 280 ? -39.256 -33.442 60.753 1.00 86.75 280 ARG A N 1
ATOM 2283 C CA . ARG A 1 280 ? -40.562 -34.113 60.824 1.00 86.75 280 ARG A CA 1
ATOM 2284 C C . ARG A 1 280 ? -40.452 -35.534 61.377 1.00 86.75 280 ARG A C 1
ATOM 2286 O O . ARG A 1 280 ? -41.231 -35.895 62.257 1.00 86.75 280 ARG A O 1
ATOM 2293 N N . LYS A 1 281 ? -39.443 -36.304 60.947 1.00 87.38 281 LYS A N 1
ATOM 2294 C CA . LYS A 1 281 ? -39.122 -37.623 61.520 1.00 87.38 281 LYS A CA 1
ATOM 2295 C C . LYS A 1 281 ? -38.879 -37.529 63.027 1.00 87.38 281 LYS A C 1
ATOM 2297 O O . LYS A 1 281 ? -39.479 -38.285 63.784 1.00 87.38 281 LYS A O 1
ATOM 2302 N N . LYS A 1 282 ? -38.042 -36.585 63.476 1.00 84.19 282 LYS A N 1
ATOM 2303 C CA . LYS A 1 282 ? -37.740 -36.393 64.904 1.00 84.19 282 LYS A CA 1
ATOM 2304 C C . LYS A 1 282 ? -38.996 -36.055 65.715 1.00 84.19 282 LYS A C 1
ATOM 2306 O O . LYS A 1 282 ? -39.183 -36.615 66.788 1.00 84.19 282 LYS A O 1
ATOM 2311 N N . THR A 1 283 ? -39.879 -35.195 65.204 1.00 79.12 283 THR A N 1
ATOM 2312 C CA . THR A 1 283 ? -41.147 -34.851 65.873 1.00 79.12 283 THR A CA 1
ATOM 2313 C C . THR A 1 283 ? -42.090 -36.051 65.993 1.00 79.12 283 THR A C 1
ATOM 2315 O O . THR A 1 283 ? -42.709 -36.236 67.039 1.00 79.12 283 THR A O 1
ATOM 2318 N N . ILE A 1 284 ? -42.193 -36.887 64.954 1.00 79.12 284 ILE A N 1
ATOM 2319 C CA . ILE A 1 284 ? -43.033 -38.095 64.989 1.00 79.12 284 ILE A CA 1
ATOM 2320 C C . ILE A 1 284 ? -42.439 -39.142 65.942 1.00 79.12 284 ILE A C 1
ATOM 2322 O O . ILE A 1 284 ? -43.192 -39.714 66.727 1.00 79.12 284 ILE A O 1
ATOM 2326 N N . LEU A 1 285 ? -41.113 -39.320 65.959 1.00 71.19 285 LEU A N 1
ATOM 2327 C CA . LEU A 1 285 ? -40.414 -40.212 66.895 1.00 71.19 285 LEU A CA 1
ATOM 2328 C C . LEU A 1 285 ? -40.658 -39.817 68.361 1.00 71.19 285 LEU A C 1
ATOM 2330 O O . LEU A 1 285 ? -40.956 -40.656 69.199 1.00 71.19 285 LEU A O 1
ATOM 2334 N N . VAL A 1 286 ? -40.632 -38.517 68.678 1.00 66.56 286 VAL A N 1
ATOM 2335 C CA . VAL A 1 286 ? -40.978 -38.023 70.028 1.00 66.56 286 VAL A CA 1
ATOM 2336 C C . VAL A 1 286 ? -42.411 -38.411 70.429 1.00 66.56 286 VAL A C 1
ATOM 2338 O O . VAL A 1 286 ? -42.703 -38.570 71.613 1.00 66.56 286 VAL A O 1
ATOM 2341 N N . SER A 1 287 ? -43.304 -38.636 69.461 1.00 62.69 287 SER A N 1
ATOM 2342 C CA . SER A 1 287 ? -44.672 -39.086 69.724 1.00 62.69 287 SER A CA 1
ATOM 2343 C C . SER A 1 287 ? -44.841 -40.601 69.917 1.00 62.69 287 SER A C 1
ATOM 2345 O O . SER A 1 287 ? -45.956 -41.044 70.182 1.00 62.69 287 SER A O 1
ATOM 2347 N N . GLU A 1 288 ? -43.764 -41.394 69.892 1.00 64.69 288 GLU A N 1
ATOM 2348 C CA . GLU A 1 288 ? -43.764 -42.809 70.315 1.00 64.69 288 GLU A CA 1
ATOM 2349 C C . GLU A 1 288 ? -44.122 -42.997 71.801 1.00 64.69 288 GLU A C 1
ATOM 2351 O O . GLU A 1 288 ? -44.486 -44.096 72.221 1.00 64.69 288 GLU A O 1
ATOM 2356 N N . GLY A 1 289 ? -44.128 -41.914 72.593 1.00 72.19 289 GLY A N 1
ATOM 2357 C CA . GLY A 1 289 ? -44.716 -41.894 73.938 1.00 72.19 289 GLY A CA 1
ATOM 2358 C C . GLY A 1 289 ? -46.175 -42.374 73.980 1.00 72.19 289 GLY A C 1
ATOM 2359 O O . GLY A 1 289 ? -46.598 -42.932 74.987 1.00 72.19 289 GLY A O 1
ATOM 2360 N N . LEU A 1 290 ? -46.902 -42.285 72.858 1.00 76.06 290 LEU A N 1
ATOM 2361 C CA . LEU A 1 290 ? -48.271 -42.793 72.721 1.00 76.06 290 LEU A CA 1
ATOM 2362 C C . LEU A 1 290 ? -48.384 -44.311 72.926 1.00 76.06 290 LEU A C 1
ATOM 2364 O O . LEU A 1 290 ? -49.426 -44.773 73.381 1.00 76.06 290 LEU A O 1
ATOM 2368 N N . ALA A 1 291 ? -47.340 -45.087 72.611 1.00 77.88 291 ALA A N 1
ATOM 2369 C CA . ALA A 1 291 ? -47.327 -46.527 72.877 1.00 77.88 291 ALA A CA 1
ATOM 2370 C C . ALA A 1 291 ? -47.248 -46.802 74.385 1.00 77.88 291 ALA A C 1
ATOM 2372 O O . ALA A 1 291 ? -48.051 -47.562 74.917 1.00 77.88 291 ALA A O 1
ATOM 2373 N N . ARG A 1 292 ? -46.364 -46.081 75.088 1.00 82.44 292 ARG A N 1
ATOM 2374 C CA . ARG A 1 292 ? -46.237 -46.160 76.553 1.00 82.44 292 ARG A CA 1
ATOM 2375 C C . ARG A 1 292 ? -47.519 -45.718 77.255 1.00 82.44 292 ARG A C 1
ATOM 2377 O O . ARG A 1 292 ? -47.933 -46.330 78.233 1.00 82.44 292 ARG A O 1
ATOM 2384 N N . ASP A 1 293 ? -48.163 -44.673 76.740 1.00 83.50 293 ASP A N 1
ATOM 2385 C CA . ASP A 1 293 ? -49.449 -44.203 77.251 1.00 83.50 293 ASP A CA 1
ATOM 2386 C C . ASP A 1 293 ? -50.568 -45.225 77.009 1.00 83.50 293 ASP A C 1
ATOM 2388 O O . ASP A 1 293 ? -51.390 -45.457 77.894 1.00 83.50 293 ASP A O 1
ATOM 2392 N N . ALA A 1 294 ? -50.589 -45.870 75.838 1.00 83.94 294 ALA A N 1
ATOM 2393 C CA . ALA A 1 294 ? -51.561 -46.911 75.520 1.00 83.94 294 ALA A CA 1
ATOM 2394 C C . ALA A 1 294 ? -51.404 -48.162 76.395 1.00 83.94 294 ALA A C 1
ATOM 2396 O O . ALA A 1 294 ? -52.418 -48.758 76.769 1.00 83.94 294 ALA A O 1
ATOM 2397 N N . ASP A 1 295 ? -50.166 -48.544 76.716 1.00 85.06 295 ASP A N 1
ATOM 2398 C CA . ASP A 1 295 ? -49.856 -49.676 77.593 1.00 85.06 295 ASP A CA 1
ATOM 2399 C C . ASP A 1 295 ? -50.229 -49.371 79.045 1.00 85.06 295 ASP A C 1
ATOM 2401 O O . ASP A 1 295 ? -50.915 -50.173 79.673 1.00 85.06 295 ASP A O 1
ATOM 2405 N N . ARG A 1 296 ? -49.936 -48.157 79.533 1.00 88.62 296 ARG A N 1
ATOM 2406 C CA . ARG A 1 296 ? -50.391 -47.699 80.855 1.00 88.62 296 ARG A CA 1
ATOM 2407 C C . ARG A 1 296 ? -51.916 -47.753 80.989 1.00 88.62 296 ARG A C 1
ATOM 2409 O O . ARG A 1 296 ? -52.427 -48.284 81.969 1.00 88.62 296 ARG A O 1
ATOM 2416 N N . PHE A 1 297 ? -52.662 -47.256 79.997 1.00 87.38 297 PHE A N 1
ATOM 2417 C CA . PHE A 1 297 ? -54.129 -47.333 80.026 1.00 87.38 297 PHE A CA 1
ATOM 2418 C C . PHE A 1 297 ? -54.664 -48.770 79.917 1.00 87.38 297 PHE A C 1
ATOM 2420 O O . PHE A 1 297 ? -55.753 -49.046 80.420 1.00 87.38 297 PHE A O 1
ATOM 2427 N N . ALA A 1 298 ? -53.928 -49.681 79.271 1.00 84.88 298 ALA A N 1
ATOM 2428 C CA . ALA A 1 298 ? -54.286 -51.096 79.218 1.00 84.88 298 ALA A CA 1
ATOM 2429 C C . ALA A 1 298 ? -54.068 -51.782 80.577 1.00 84.88 298 ALA A C 1
ATOM 2431 O O . ALA A 1 298 ? -54.949 -52.511 81.026 1.00 84.88 298 ALA A O 1
ATOM 2432 N N . GLU A 1 299 ? -52.953 -51.502 81.256 1.00 87.38 299 GLU A N 1
ATOM 2433 C CA . GLU A 1 299 ? -52.669 -51.988 82.613 1.00 87.38 299 GLU A CA 1
ATOM 2434 C C . GLU A 1 299 ? -53.681 -51.450 83.635 1.00 87.38 299 GLU A C 1
ATOM 2436 O O . GLU A 1 299 ? -54.247 -52.217 84.415 1.00 87.38 299 GLU A O 1
ATOM 2441 N N . GLU A 1 300 ? -53.993 -50.150 83.585 1.00 85.81 300 GLU A N 1
ATOM 2442 C CA . GLU A 1 300 ? -55.001 -49.521 84.451 1.00 85.81 300 GLU A CA 1
ATOM 2443 C C . GLU A 1 300 ? -56.402 -5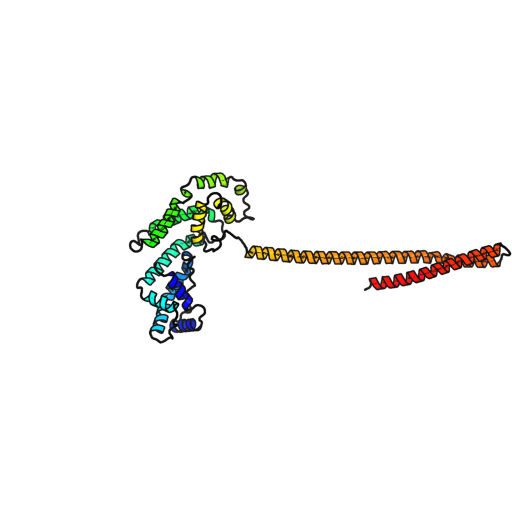0.130 84.276 1.00 85.81 300 GLU A C 1
ATOM 2445 O O . GLU A 1 300 ? -57.195 -50.138 85.222 1.00 85.81 300 GLU A O 1
ATOM 2450 N N . ALA A 1 301 ? -56.722 -50.656 83.089 1.00 82.56 301 ALA A N 1
ATOM 2451 C CA . ALA A 1 301 ? -58.009 -51.286 82.814 1.00 82.56 301 ALA A CA 1
ATOM 2452 C C . ALA A 1 301 ? -58.167 -52.659 83.496 1.00 82.56 301 ALA A C 1
ATOM 2454 O O . ALA A 1 301 ? -59.294 -53.025 83.825 1.00 82.56 301 ALA A O 1
ATOM 2455 N N . VAL A 1 302 ? -57.073 -53.390 83.764 1.00 81.44 302 VAL A N 1
ATOM 2456 C CA . VAL A 1 302 ? -57.100 -54.743 84.368 1.00 81.44 302 VAL A CA 1
ATOM 2457 C C . VAL A 1 302 ? -57.697 -54.730 85.783 1.00 81.44 302 VAL A C 1
ATOM 2459 O O . VAL A 1 302 ? -58.339 -55.691 86.197 1.00 81.44 302 VAL A O 1
ATOM 2462 N N . GLY A 1 303 ? -57.535 -53.628 86.523 1.00 77.81 303 GLY A N 1
ATOM 2463 C CA . GLY A 1 303 ? -58.041 -53.468 87.892 1.00 77.81 303 GLY A CA 1
ATOM 2464 C C . GLY A 1 303 ? -59.412 -52.789 88.015 1.00 77.81 303 GLY A C 1
ATOM 2465 O O . GLY A 1 303 ? -59.789 -52.392 89.120 1.00 77.81 303 GLY A O 1
ATOM 2466 N N . LYS A 1 304 ? -60.142 -52.567 86.912 1.00 80.25 304 LYS A N 1
ATOM 2467 C CA . LYS A 1 304 ? -61.415 -51.817 86.884 1.00 80.25 304 LYS A CA 1
ATOM 2468 C C . LYS A 1 304 ? -62.526 -52.656 86.240 1.00 80.25 304 LYS A C 1
ATOM 2470 O O . LYS A 1 304 ? -62.264 -53.444 85.347 1.00 80.25 304 LYS A O 1
ATOM 2475 N N . ALA A 1 305 ? -63.779 -52.459 86.658 1.00 76.50 305 ALA A N 1
ATOM 2476 C CA . ALA A 1 305 ? -64.946 -53.180 86.133 1.00 76.50 305 ALA A CA 1
ATOM 2477 C C . ALA A 1 305 ? -66.019 -52.219 85.583 1.00 76.50 305 ALA A C 1
ATOM 2479 O O . ALA A 1 305 ? -66.085 -51.051 85.974 1.00 76.50 305 ALA A O 1
ATOM 2480 N N . GLY A 1 306 ? -66.870 -52.706 84.674 1.00 81.38 306 GLY A N 1
ATOM 2481 C CA . GLY A 1 306 ? -68.007 -51.950 84.130 1.00 81.38 306 GLY A CA 1
ATOM 2482 C C . GLY A 1 306 ? -67.618 -50.847 83.134 1.00 81.38 306 GLY A C 1
ATOM 2483 O O . GLY A 1 306 ? -66.722 -51.022 82.308 1.00 81.38 306 GLY A O 1
ATOM 2484 N N . SER A 1 307 ? -68.295 -49.694 83.192 1.00 80.94 307 SER A N 1
ATOM 2485 C CA . SER A 1 307 ? -68.128 -48.595 82.220 1.00 80.94 307 SER A CA 1
ATOM 2486 C C . SER A 1 307 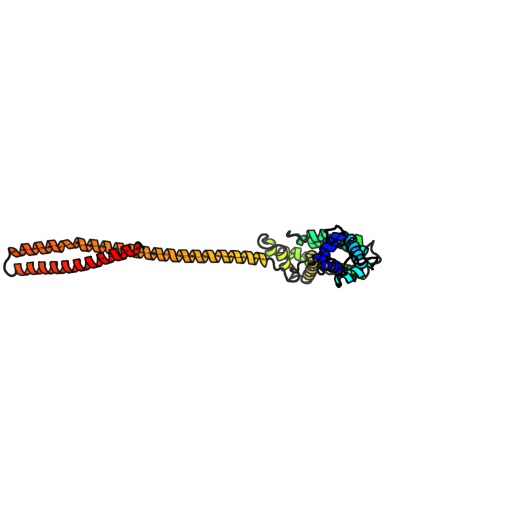? -66.715 -47.999 82.197 1.00 80.94 307 SER A C 1
ATOM 2488 O O . SER A 1 307 ? -66.226 -47.612 81.136 1.00 80.94 307 SER A O 1
ATOM 2490 N N . LYS A 1 308 ? -66.027 -47.972 83.347 1.00 81.44 308 LYS A N 1
ATOM 2491 C CA . LYS A 1 308 ? -64.674 -47.410 83.468 1.00 81.44 308 LYS A CA 1
ATOM 2492 C C . LYS A 1 308 ? -63.617 -48.263 82.766 1.00 81.44 308 LYS A C 1
ATOM 2494 O O . LYS A 1 308 ? -62.686 -47.713 82.184 1.00 81.44 308 LYS A O 1
ATOM 2499 N N . MET A 1 309 ? -63.794 -49.586 82.776 1.00 84.81 309 MET A N 1
ATOM 2500 C CA . MET A 1 309 ? -62.960 -50.517 82.013 1.00 84.81 309 MET A CA 1
ATOM 2501 C C . MET A 1 309 ? -63.103 -50.239 80.513 1.00 84.81 309 MET A C 1
ATOM 2503 O O . MET A 1 309 ? -62.111 -49.978 79.843 1.00 84.81 309 MET A O 1
ATOM 2507 N N . ALA A 1 310 ? -64.342 -50.180 80.010 1.00 81.69 310 ALA A N 1
ATOM 2508 C CA . ALA A 1 310 ? -64.622 -49.918 78.598 1.00 81.69 310 ALA A CA 1
ATOM 2509 C C . ALA A 1 310 ? -64.073 -48.558 78.114 1.00 81.69 310 ALA A C 1
ATOM 2511 O O . ALA A 1 310 ? -63.558 -48.461 76.999 1.00 81.69 310 ALA A O 1
ATOM 2512 N N . GLU A 1 311 ? -64.127 -47.518 78.955 1.00 86.19 311 GLU A N 1
ATOM 2513 C CA . GLU A 1 311 ? -63.550 -46.200 78.660 1.00 86.19 311 GLU A CA 1
ATOM 2514 C C . GLU A 1 311 ? -62.021 -46.266 78.479 1.00 86.19 311 GLU A C 1
ATOM 2516 O O . GLU A 1 311 ? -61.489 -45.742 77.497 1.00 86.19 311 GLU A O 1
ATOM 2521 N N . LEU A 1 312 ? -61.310 -46.929 79.399 1.00 86.81 312 LEU A N 1
ATOM 2522 C CA . LEU A 1 312 ? -59.850 -47.077 79.353 1.00 86.81 312 LEU A CA 1
ATOM 2523 C C . LEU A 1 312 ? -59.401 -47.963 78.185 1.00 86.81 312 LEU A C 1
ATOM 2525 O O . LEU A 1 312 ? -58.458 -47.611 77.475 1.00 86.81 312 LEU A O 1
ATOM 2529 N N . THR A 1 313 ? -60.127 -49.051 77.906 1.00 83.06 313 THR A N 1
ATOM 2530 C CA . THR A 1 313 ? -59.876 -49.904 76.735 1.00 83.06 313 THR A CA 1
ATOM 2531 C C . THR A 1 313 ? -60.090 -49.137 75.428 1.00 83.06 313 THR A C 1
ATOM 2533 O O . THR A 1 313 ? -59.288 -49.255 74.502 1.00 83.06 313 THR A O 1
ATOM 2536 N N . SER A 1 314 ? -61.130 -48.300 75.349 1.00 86.06 314 SER A N 1
ATOM 2537 C CA . SER A 1 314 ? -61.377 -47.441 74.185 1.00 86.06 314 SER A CA 1
ATOM 2538 C C . SER A 1 314 ? -60.244 -46.430 73.978 1.00 86.06 314 SER A C 1
ATOM 2540 O O . SER A 1 314 ? -59.701 -46.333 72.875 1.00 86.06 314 SER A O 1
ATOM 2542 N N . LYS A 1 315 ? -59.800 -45.747 75.045 1.00 88.62 315 LYS A N 1
ATOM 2543 C CA . LYS A 1 315 ? -58.652 -44.822 74.996 1.00 88.62 315 LYS A CA 1
ATOM 2544 C C . LYS A 1 315 ? -57.362 -45.524 74.564 1.00 88.62 315 LYS A C 1
ATOM 2546 O O . LYS A 1 315 ? -56.674 -45.016 73.680 1.00 88.62 315 LYS A O 1
ATOM 2551 N N . SER A 1 316 ? -57.070 -46.705 75.114 1.00 88.44 316 SER A N 1
ATOM 2552 C CA . SER A 1 316 ? -55.915 -47.518 74.707 1.00 88.44 316 SER A CA 1
ATOM 2553 C C . SER A 1 316 ? -55.984 -47.892 73.219 1.00 88.44 316 SER A C 1
ATOM 2555 O O . SER A 1 316 ? -55.021 -47.688 72.480 1.00 88.44 316 SER A O 1
ATOM 2557 N N . ASN A 1 317 ? -57.147 -48.332 72.729 1.00 87.31 317 ASN A N 1
ATOM 2558 C CA . ASN A 1 317 ? -57.341 -48.692 71.322 1.00 87.31 317 ASN A CA 1
ATOM 2559 C C . ASN A 1 317 ? -57.210 -47.498 70.362 1.00 87.31 317 ASN A C 1
ATOM 2561 O O . ASN A 1 317 ? -56.643 -47.646 69.277 1.00 87.31 317 ASN A O 1
ATOM 2565 N N . ILE A 1 318 ? -57.696 -46.313 70.746 1.00 87.50 318 ILE A N 1
ATOM 2566 C CA . ILE A 1 318 ? -57.536 -45.072 69.970 1.00 87.50 318 ILE A CA 1
ATOM 2567 C C . ILE A 1 318 ? -56.051 -44.703 69.856 1.00 87.50 318 ILE A C 1
ATOM 2569 O O . ILE A 1 318 ? -55.569 -44.428 68.756 1.00 87.50 318 ILE A O 1
ATOM 2573 N N . LEU A 1 319 ? -55.309 -44.758 70.965 1.00 86.12 319 LEU A N 1
ATOM 2574 C CA . LEU A 1 319 ? -53.873 -44.466 70.983 1.00 86.12 319 LEU A CA 1
ATOM 2575 C C . LEU A 1 319 ? -53.066 -45.496 70.182 1.00 86.12 319 LEU A C 1
ATOM 2577 O O . LEU A 1 319 ? -52.171 -45.112 69.433 1.00 86.12 319 LEU A O 1
ATOM 2581 N N . ARG A 1 320 ? -53.422 -46.786 70.254 1.00 84.19 320 ARG A N 1
ATOM 2582 C CA . ARG A 1 320 ? -52.812 -47.851 69.435 1.00 84.19 320 ARG A CA 1
ATOM 2583 C C . ARG A 1 320 ? -53.057 -47.642 67.943 1.00 84.19 320 ARG A C 1
ATOM 2585 O O . ARG A 1 320 ? -52.133 -47.806 67.148 1.00 84.19 320 ARG A O 1
ATOM 2592 N N . ARG A 1 321 ? -54.271 -47.236 67.555 1.00 84.19 321 ARG A N 1
ATOM 2593 C CA . ARG A 1 321 ? -54.599 -46.895 66.162 1.00 84.19 321 ARG A CA 1
ATOM 2594 C C . ARG A 1 321 ? -53.780 -45.698 65.676 1.00 84.19 321 ARG A C 1
ATOM 2596 O O . ARG A 1 321 ? -53.121 -45.806 64.647 1.00 84.19 321 ARG A O 1
ATOM 2603 N N . GLY A 1 322 ? -53.737 -44.618 66.457 1.00 82.75 322 GLY A N 1
ATOM 2604 C CA . GLY A 1 322 ? -52.936 -43.435 66.134 1.00 82.75 322 GLY A CA 1
ATOM 2605 C C . GLY A 1 322 ? -51.428 -43.716 66.089 1.00 82.75 322 GLY A C 1
ATOM 2606 O O . GLY A 1 322 ? -50.721 -43.167 65.248 1.00 82.75 322 GLY A O 1
ATOM 2607 N N . CYS A 1 323 ? -50.923 -44.612 66.943 1.00 83.00 323 CYS A N 1
ATOM 2608 C CA . CYS A 1 323 ? -49.534 -45.073 66.903 1.00 83.00 323 CYS A CA 1
ATOM 2609 C C . CYS A 1 323 ? -49.236 -45.829 65.599 1.00 83.00 323 CYS A C 1
ATOM 2611 O O . CYS A 1 323 ? -48.264 -45.523 64.911 1.00 83.00 323 CYS A O 1
ATOM 2613 N N . LYS A 1 324 ? -50.122 -46.751 65.201 1.00 83.31 324 LYS A N 1
ATOM 2614 C CA . LYS A 1 324 ? -49.997 -47.502 63.944 1.00 83.31 324 LYS A CA 1
ATOM 2615 C C . LYS A 1 324 ? -49.995 -46.586 62.715 1.00 83.31 324 LYS A C 1
ATOM 2617 O O . LYS A 1 324 ? -49.176 -46.772 61.820 1.00 83.31 324 LYS A O 1
ATOM 2622 N N . GLU A 1 325 ? -50.871 -45.584 62.685 1.00 84.75 325 GLU A N 1
ATOM 2623 C CA . GLU A 1 325 ? -50.920 -44.579 61.613 1.00 84.75 325 GLU A CA 1
ATOM 2624 C C . GLU A 1 325 ? -49.623 -43.758 61.542 1.00 84.75 325 GLU A C 1
ATOM 2626 O O . GLU A 1 325 ? -49.068 -43.559 60.462 1.00 84.75 325 GLU A O 1
ATOM 2631 N N . LYS A 1 326 ? -49.083 -43.333 62.689 1.00 84.06 326 LYS A N 1
ATOM 2632 C CA . LYS A 1 326 ? -47.823 -42.579 62.749 1.00 84.06 326 LYS A CA 1
ATOM 2633 C C . LYS A 1 326 ? -46.601 -43.403 62.354 1.00 84.06 326 LYS A C 1
ATOM 2635 O O . LYS A 1 326 ? -45.723 -42.865 61.685 1.00 84.06 326 LYS A O 1
ATOM 2640 N N . LEU A 1 327 ? -46.553 -44.683 62.724 1.00 82.75 327 LEU A N 1
ATOM 2641 C CA . LEU A 1 327 ? -45.495 -45.607 62.304 1.00 82.75 327 LEU A CA 1
ATOM 2642 C C . LEU A 1 327 ? -45.508 -45.822 60.787 1.00 82.75 327 LEU A C 1
ATOM 2644 O O . LEU A 1 327 ? -44.455 -45.761 60.158 1.00 82.75 327 LEU A O 1
ATOM 2648 N N . ALA A 1 328 ? -46.693 -45.974 60.185 1.00 85.44 328 ALA A N 1
ATOM 2649 C CA . ALA A 1 328 ? -46.825 -46.070 58.731 1.00 85.44 328 ALA A CA 1
ATOM 2650 C C . ALA A 1 328 ? -46.314 -44.800 58.020 1.00 85.44 328 ALA A C 1
ATOM 2652 O O . ALA A 1 328 ? -45.606 -44.883 57.018 1.00 85.44 328 ALA A O 1
ATOM 2653 N N . VAL A 1 329 ? -46.612 -43.614 58.565 1.00 86.62 329 VAL A N 1
ATOM 2654 C CA . VAL A 1 329 ? -46.087 -42.337 58.049 1.00 86.62 329 VAL A CA 1
ATOM 2655 C C . VAL A 1 329 ? -44.568 -42.229 58.235 1.00 86.62 329 VAL A C 1
ATOM 2657 O O . VAL A 1 329 ? -43.881 -41.712 57.355 1.00 86.62 329 VAL A O 1
ATOM 2660 N N . LEU A 1 330 ? -44.025 -42.725 59.351 1.00 85.31 330 LEU A N 1
ATOM 2661 C CA . LEU A 1 330 ? -42.587 -42.716 59.628 1.00 85.31 330 LEU A CA 1
ATOM 2662 C C . LEU A 1 330 ? -41.822 -43.588 58.626 1.00 85.31 330 LEU A C 1
ATOM 2664 O O . LEU A 1 330 ? -40.807 -43.140 58.096 1.00 85.31 330 LEU A O 1
ATOM 2668 N N . GLU A 1 331 ? -42.341 -44.771 58.298 1.00 85.62 331 GLU A N 1
ATOM 2669 C CA . GLU A 1 331 ? -41.738 -45.665 57.303 1.00 85.62 331 GLU A CA 1
ATOM 2670 C C . GLU A 1 331 ? -41.688 -45.019 55.904 1.00 85.62 331 GLU A C 1
ATOM 2672 O O . GLU A 1 331 ? -40.696 -45.150 55.181 1.00 85.62 331 GLU A O 1
ATOM 2677 N N . ILE A 1 332 ? -42.730 -44.267 55.529 1.00 89.19 332 ILE A N 1
ATOM 2678 C CA . ILE A 1 332 ? -42.766 -43.502 54.272 1.00 89.19 332 ILE A CA 1
ATOM 2679 C C . ILE A 1 332 ? -41.697 -42.399 54.282 1.00 89.19 332 ILE A C 1
ATOM 2681 O O . ILE A 1 332 ? -40.909 -42.297 53.341 1.00 89.19 332 ILE A O 1
ATOM 2685 N N . ILE A 1 333 ? -41.615 -41.619 55.365 1.00 88.62 333 ILE A N 1
ATOM 2686 C CA . ILE A 1 333 ? -40.629 -40.535 55.511 1.00 88.62 333 ILE A CA 1
ATOM 2687 C C . ILE A 1 333 ? -39.193 -41.081 55.500 1.00 88.62 333 ILE A C 1
ATOM 2689 O O . ILE A 1 333 ? -38.303 -40.470 54.911 1.00 88.62 333 ILE A O 1
ATOM 2693 N N . GLU A 1 334 ? -38.932 -42.233 56.122 1.00 86.81 334 GLU A N 1
ATOM 2694 C CA . GLU A 1 334 ? -37.606 -42.861 56.096 1.00 86.81 334 GLU A CA 1
ATOM 2695 C C . GLU A 1 334 ? -37.189 -43.285 54.689 1.00 86.81 334 GLU A C 1
ATOM 2697 O O . GLU A 1 334 ? -36.056 -43.010 54.281 1.00 86.81 334 GLU A O 1
ATOM 2702 N N . LYS A 1 335 ? -38.107 -43.886 53.924 1.00 90.12 335 LYS A N 1
ATOM 2703 C CA . LYS A 1 335 ? -37.867 -44.233 52.517 1.00 90.12 335 LYS A CA 1
ATOM 2704 C C . LYS A 1 335 ? -37.580 -42.984 51.680 1.00 90.12 335 LYS A C 1
ATOM 2706 O O . LYS A 1 335 ? -36.633 -42.991 50.893 1.00 90.12 335 LYS A O 1
ATOM 2711 N N . GLU A 1 336 ? -38.319 -41.895 51.893 1.00 89.81 336 GLU A N 1
ATOM 2712 C CA . GLU A 1 336 ? -38.088 -40.614 51.212 1.00 89.81 336 GLU A CA 1
ATOM 2713 C C . GLU A 1 336 ? -36.739 -39.974 51.577 1.00 89.81 336 GLU A C 1
ATOM 2715 O O . GLU A 1 336 ? -36.032 -39.497 50.688 1.00 89.81 336 GLU A O 1
ATOM 2720 N N . ILE A 1 337 ? -36.329 -40.013 52.851 1.00 89.12 337 ILE A N 1
ATOM 2721 C CA . ILE A 1 337 ? -35.022 -39.504 53.305 1.00 89.12 337 ILE A CA 1
ATOM 2722 C C . ILE A 1 337 ? -33.877 -40.278 52.646 1.00 89.12 337 ILE A C 1
ATOM 2724 O O . ILE A 1 337 ? -32.903 -39.671 52.195 1.00 89.12 337 ILE A O 1
ATOM 2728 N N . VAL A 1 338 ? -33.973 -41.610 52.585 1.00 88.88 338 VAL A N 1
ATOM 2729 C CA . VAL A 1 338 ? -32.952 -42.454 51.946 1.00 88.88 338 VAL A CA 1
ATOM 2730 C C . VAL A 1 338 ? -32.889 -42.177 50.446 1.00 88.88 338 VAL A C 1
ATOM 2732 O O . VAL A 1 338 ? -31.79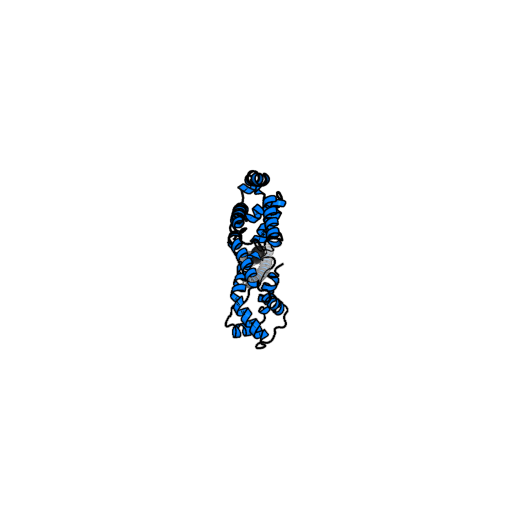8 -41.971 49.910 1.00 88.88 338 VAL A O 1
ATOM 2735 N N . ALA A 1 339 ? -34.044 -42.101 49.779 1.00 88.00 339 ALA A N 1
ATOM 2736 C CA . ALA A 1 339 ? -34.124 -41.811 48.352 1.00 88.00 339 ALA A CA 1
ATOM 2737 C C . ALA A 1 339 ? -33.531 -40.432 48.013 1.00 88.00 339 ALA A C 1
ATOM 2739 O O . ALA A 1 339 ? -32.650 -40.333 47.156 1.00 88.00 339 ALA A O 1
ATOM 2740 N N . LYS A 1 340 ? -33.935 -39.375 48.732 1.00 85.62 340 LYS A N 1
ATOM 2741 C CA . LYS A 1 340 ? -33.424 -38.010 48.522 1.00 85.62 340 LYS A CA 1
ATOM 2742 C C . LYS A 1 340 ? -31.956 -37.856 48.917 1.00 85.62 340 LYS A C 1
ATOM 2744 O O . LYS A 1 340 ? -31.207 -37.152 48.242 1.00 85.62 340 LYS A O 1
ATOM 2749 N N . GLY A 1 341 ? -31.510 -38.555 49.960 1.00 83.88 341 GLY A N 1
ATOM 2750 C CA . GLY A 1 341 ? -30.102 -38.598 50.353 1.00 83.88 341 GLY A CA 1
ATOM 2751 C C . GLY A 1 341 ? -29.207 -39.275 49.310 1.00 83.88 341 GLY A C 1
ATOM 2752 O O . GLY A 1 341 ? -28.078 -38.834 49.100 1.00 83.88 341 GLY A O 1
ATOM 2753 N N . ALA A 1 342 ? -29.700 -40.317 48.633 1.00 85.19 342 ALA A N 1
ATOM 2754 C CA . ALA A 1 342 ? -28.990 -40.962 47.530 1.00 85.19 342 ALA A CA 1
ATOM 2755 C C . ALA A 1 342 ? -28.951 -40.082 46.269 1.00 85.19 342 ALA A C 1
ATOM 2757 O O . ALA A 1 342 ? -27.938 -40.060 45.573 1.00 85.19 342 ALA A O 1
ATOM 2758 N N . GLU A 1 343 ? -30.023 -39.331 46.002 1.00 82.12 343 GLU A N 1
ATOM 2759 C CA . GLU A 1 343 ? -30.109 -38.378 44.888 1.00 82.12 343 GLU A CA 1
ATOM 2760 C C . GLU A 1 343 ? -29.100 -37.226 45.027 1.00 82.12 343 GLU A C 1
ATOM 2762 O O . GLU A 1 343 ? -28.468 -36.855 44.046 1.00 82.12 343 GLU A O 1
ATOM 2767 N N . LEU A 1 344 ? -28.874 -36.717 46.245 1.00 80.81 344 LEU A N 1
ATOM 2768 C CA . LEU A 1 344 ? -27.911 -35.638 46.527 1.00 80.81 344 LEU A CA 1
ATOM 2769 C C . LEU A 1 344 ? -26.429 -36.062 46.481 1.00 80.81 344 LEU A C 1
ATOM 2771 O O . LEU A 1 344 ? -25.552 -35.199 46.421 1.00 80.81 344 LEU A O 1
ATOM 2775 N N . ARG A 1 345 ? -26.132 -37.368 46.550 1.00 76.69 345 ARG A N 1
ATOM 2776 C CA . ARG A 1 345 ? -24.758 -37.906 46.467 1.00 76.69 345 ARG A CA 1
ATOM 2777 C C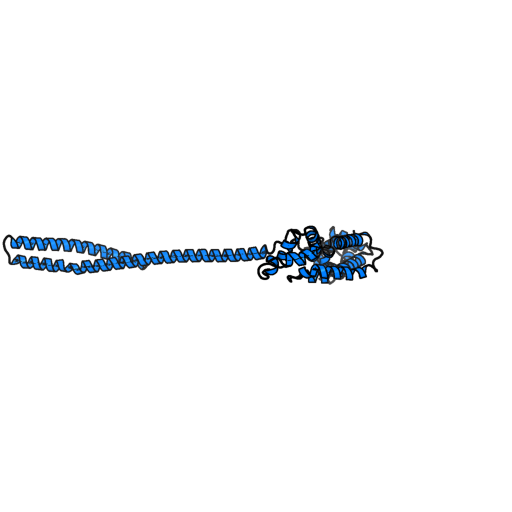 . ARG A 1 345 ? -24.294 -38.177 45.032 1.00 76.69 345 ARG A C 1
ATOM 2779 O O . ARG A 1 345 ? -23.101 -38.405 44.840 1.00 76.69 345 ARG A O 1
ATOM 2786 N N . ARG A 1 346 ? -25.214 -38.194 44.064 1.00 60.75 346 ARG A N 1
ATOM 2787 C CA . ARG A 1 346 ? -24.923 -38.295 42.625 1.00 60.75 346 ARG A CA 1
ATOM 2788 C C . ARG A 1 346 ? -24.705 -36.905 42.032 1.00 60.75 346 ARG A C 1
ATOM 2790 O O . ARG A 1 346 ? -23.881 -36.798 41.098 1.00 60.75 346 ARG A O 1
#

Radius of gyration: 48.11 Å; chains: 1; bounding box: 94×90×119 Å

Organism: Synaphobranchus kaupii (NCBI:txid118154)

Sequence (346 aa):
MWLLDKLLKAKHTLFHNVPARREDYSAVTKSTVFPLSFCGHRWIENLPVVERALAVWPSLLQYMDTVRTKKLPNPGTASFDTIAAALKDPLILAKLQFYMALARTFNPFLKKYQTDEPVMLFLCKDLAEFIMSTKGVERMALDFRSDCMQGLSNIVRKVQEKSPLKYPMFEAFLSLESRSEEFLSFPPMQKMLDIFLCDFLSKPYPELWAFCQKLLILSHGQAFVERGFSVNKQELLNSVASARSRYRVHLDQERRKKKSEARGQKRKAAEDYLEELKKRKKTILVSEGLARDADRFAEEAVGKAGSKMAELTSKSNILRRGCKEKLAVLEIIEKEIVAKGAELRR

Foldseek 3Di:
DLCVQLLLQLQCVQPPPDVVLCVLLCVQLVDNQGADHADPLQLLQCLVNLVSCLVCVVSVVRSLVCCVVVVDPDPPDPSNVSNVVLVVDPCSSVVSVVSNVSSVLCVVVLVQLQDLDLCVVCNLVVVVVSVVVCVVVVPPPVPPCDPVVCVVVVLVVLCVVLPCVVPPVVVCCVVPVCPDPCNVVPDVVPDPPVLVVCVVCVPPPVSNLVSVLVVVSNRHVDVCSVPDNPPDPPPVCVVVVVVVVVVVVVVVVVVVVVVVVVVVVVLVVLVVVLVVLVVVLVVLVVLLVLLVVLVVLQVVLVPDDDPSNVVSPVSSVVSVVVNVVSVVVSVVSVVVSVVSVVVSVD